Protein AF-A0A942LGD7-F1 (afdb_monomer)

Solvent-accessible surface area (backbone atoms only — not comparable to full-atom values): 12974 Å² total; per-residue (Å²): 119,70,73,62,53,54,57,53,51,53,51,52,51,53,53,48,52,55,50,51,51,50,52,50,53,48,52,51,52,50,51,51,51,52,49,52,52,50,51,52,51,51,50,51,50,50,45,53,69,54,51,46,59,54,53,51,46,50,51,53,25,49,52,52,21,53,55,50,30,51,45,34,41,69,73,65,62,40,54,72,69,57,23,50,51,52,26,49,51,52,26,49,50,47,42,51,51,51,47,51,53,50,50,52,52,52,50,54,53,47,54,54,50,51,51,54,49,54,50,50,52,51,54,50,52,53,49,51,54,49,54,52,51,54,49,52,51,51,54,50,52,53,50,52,51,51,50,52,53,51,51,53,52,52,52,52,53,52,52,51,52,50,52,54,56,52,61,67,58,73,79,69,85,89,89,87,85,83,89,82,87,80,92,80,82,88,81,89,77,89,82,90,81,88,78,91,72,86,74,84,72,83,75,73,91,77,62,72,74,60,54,53,56,54,52,52,54,57,58,65,71,73,78,119

Radius of gyration: 42.52 Å; Cα contacts (8 Å, |Δi|>4): 35; chains: 1; bounding box: 108×37×106 Å

Mean predicted aligned error: 19.63 Å

Foldseek 3Di:
DVVVVVVVVVVVVVVVVVVVVVVVVVVVVVVVVVVVVVVVVVVVVVCCVPVVVLVVLLVVLVVVLVVQLCCCVPPVVDPPVVSVVVSVVSSCCSNVVVVVVVVVVVVVVVVVVVVVVVVVVVVVVVVVVVVVVVVVVVVVVVVVVVVVVVVVVVVVVVVVVVVVVVVVPPPDDDDDDDDDDDDDDDDDDDDDDDDDDDPPDPPDDDDPPVVVVVVVVVVVVPPD

Sequence (224 aa):
MAKEKLTAEEKKRREALAKEEKIRLQKVKEADAKKKKRMKLHQSRINALVTYPYSALLQVATVLAIITFIYFYMWVSATLLSSLLNLFFVFATIYLGGGLLMMGYYFIKSDVKRRELEEKIQIEKMKIEKEEKERQAKELEELEAIEKELLTKRIAHKLEQQNMNAQEKSQTQIPDNNESLEQIVGRKSNGNNGNKSQVDTEIGNIDKDTNDYLEELLNSEFEK

pLDDT: mean 72.48, std 19.5, range [32.38, 94.75]

Structure (mmCIF, N/CA/C/O backbone):
data_AF-A0A942LGD7-F1
#
_entry.id   AF-A0A942LGD7-F1
#
loop_
_atom_site.group_PDB
_atom_site.id
_atom_site.type_symbol
_atom_site.label_atom_id
_atom_site.label_alt_id
_atom_site.label_comp_id
_atom_site.label_asym_id
_atom_site.label_entity_id
_atom_site.label_seq_id
_atom_site.pdbx_PDB_ins_code
_atom_site.Cartn_x
_atom_site.Cartn_y
_atom_site.Cartn_z
_atom_site.occupancy
_atom_site.B_iso_or_equiv
_atom_site.auth_seq_id
_atom_site.auth_comp_id
_atom_site.auth_asym_id
_atom_site.auth_atom_id
_atom_site.pdbx_PDB_model_num
ATOM 1 N N . MET A 1 1 ? 15.837 20.229 66.153 1.00 54.25 1 MET A N 1
ATOM 2 C CA . MET A 1 1 ? 15.275 18.993 65.558 1.00 54.25 1 MET A CA 1
ATOM 3 C C . MET A 1 1 ? 14.185 19.223 64.498 1.00 54.25 1 MET A C 1
ATOM 5 O O . MET A 1 1 ? 14.075 18.397 63.606 1.00 54.25 1 MET A O 1
ATOM 9 N N . ALA A 1 2 ? 13.396 20.311 64.518 1.00 55.91 2 ALA A N 1
ATOM 10 C CA . ALA A 1 2 ? 12.360 20.544 63.491 1.00 55.91 2 ALA A CA 1
ATOM 11 C C . ALA A 1 2 ? 12.909 20.944 62.098 1.00 55.91 2 ALA A C 1
ATOM 13 O O . ALA A 1 2 ? 12.368 20.523 61.081 1.00 55.91 2 ALA A O 1
ATOM 14 N N . LYS A 1 3 ? 14.021 21.695 62.035 1.00 54.75 3 LYS A N 1
ATOM 15 C CA . LYS A 1 3 ? 14.630 22.151 60.766 1.00 54.75 3 LYS A CA 1
ATOM 16 C C . LYS A 1 3 ? 15.292 21.034 59.940 1.00 54.75 3 LYS A C 1
ATOM 18 O O . LYS A 1 3 ? 15.360 21.147 58.727 1.00 54.75 3 LYS A O 1
ATOM 23 N N . GLU A 1 4 ? 15.728 19.950 60.581 1.00 56.97 4 GLU A N 1
ATOM 24 C CA . GLU A 1 4 ? 16.331 18.778 59.916 1.00 56.97 4 GLU A CA 1
ATOM 25 C C . GLU A 1 4 ? 15.293 17.844 59.281 1.00 56.97 4 GLU A C 1
ATOM 27 O O . GLU A 1 4 ? 15.571 17.165 58.296 1.00 56.97 4 GLU A O 1
ATOM 32 N N . LYS A 1 5 ? 14.071 17.814 59.828 1.00 57.81 5 LYS A N 1
ATOM 33 C CA . LYS A 1 5 ? 12.975 17.023 59.256 1.00 57.81 5 LYS A CA 1
ATOM 34 C C . LYS A 1 5 ? 12.411 17.678 57.992 1.00 57.81 5 LYS A C 1
ATOM 36 O O . LYS A 1 5 ? 12.120 16.966 57.037 1.00 57.81 5 LYS A O 1
ATOM 41 N N . LEU A 1 6 ? 12.355 19.014 57.953 1.00 57.81 6 LEU A N 1
ATOM 42 C CA . LEU A 1 6 ? 11.897 19.773 56.783 1.00 57.81 6 LEU A CA 1
ATOM 43 C C . LEU A 1 6 ? 12.814 19.568 55.560 1.00 57.81 6 LEU A C 1
ATOM 45 O O . LEU A 1 6 ? 12.338 19.349 54.450 1.00 57.81 6 LEU A O 1
ATOM 49 N N . THR A 1 7 ? 14.134 19.564 55.765 1.00 69.44 7 THR A N 1
ATOM 50 C CA . THR A 1 7 ? 15.119 19.391 54.682 1.00 69.44 7 THR A CA 1
ATOM 51 C C . THR A 1 7 ? 15.173 17.959 54.145 1.00 69.44 7 THR A C 1
ATOM 53 O O . THR A 1 7 ? 15.406 17.749 52.952 1.00 69.44 7 THR A O 1
ATOM 56 N N . ALA A 1 8 ? 14.910 16.956 54.987 1.00 75.06 8 ALA A N 1
ATOM 57 C CA . ALA A 1 8 ? 14.804 15.562 54.556 1.00 75.06 8 ALA A CA 1
ATOM 58 C C . ALA A 1 8 ? 13.535 15.299 53.722 1.00 75.06 8 ALA A C 1
ATOM 60 O O . ALA A 1 8 ? 13.563 14.507 52.776 1.00 75.06 8 ALA A O 1
ATOM 61 N N . GLU A 1 9 ? 12.429 15.969 54.046 1.00 74.19 9 GLU A N 1
ATOM 62 C CA . GLU A 1 9 ? 11.154 15.828 53.340 1.00 74.19 9 GLU A CA 1
ATOM 63 C C . GLU A 1 9 ? 11.169 16.531 51.971 1.00 74.19 9 GLU A C 1
ATOM 65 O O . GLU A 1 9 ? 10.745 15.950 50.968 1.00 74.19 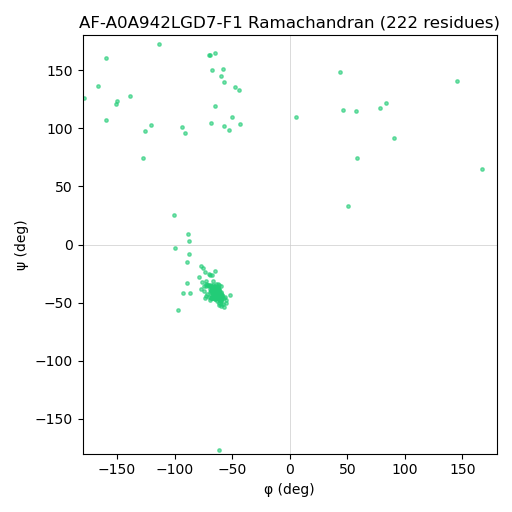9 GLU A O 1
ATOM 70 N N . GLU A 1 10 ? 11.772 17.721 51.879 1.00 77.06 10 GLU A N 1
ATOM 71 C CA . GLU A 1 10 ? 11.998 18.416 50.603 1.00 77.06 10 GLU A CA 1
ATOM 72 C C . GLU A 1 10 ? 12.928 17.639 49.663 1.00 77.06 10 GLU A C 1
ATOM 74 O O . GLU A 1 10 ? 12.680 17.569 48.453 1.00 77.06 10 GLU A O 1
ATOM 79 N N . LYS A 1 11 ? 13.973 16.998 50.204 1.00 80.31 11 LYS A N 1
ATOM 80 C CA . LYS A 1 11 ? 14.880 16.152 49.417 1.00 80.31 11 LYS A CA 1
ATOM 81 C C . LYS A 1 11 ? 14.158 14.923 48.855 1.00 80.31 11 LYS A C 1
ATOM 83 O O . LYS A 1 11 ? 14.309 14.621 47.673 1.00 80.31 11 LYS A O 1
ATOM 88 N N . LYS A 1 12 ? 13.297 14.278 49.652 1.00 80.75 12 LYS A N 1
ATOM 89 C CA . LYS A 1 12 ? 12.448 13.164 49.188 1.00 80.75 12 LYS A CA 1
ATOM 90 C C . LYS A 1 12 ? 11.441 13.599 48.121 1.00 80.75 12 LYS A C 1
ATOM 92 O O . LYS A 1 12 ? 11.259 12.878 47.143 1.00 80.75 12 LYS A O 1
ATOM 97 N N . ARG A 1 13 ? 10.830 14.783 48.254 1.00 77.88 13 ARG A N 1
ATOM 98 C CA . ARG A 1 13 ? 9.936 15.347 47.225 1.00 77.88 13 ARG A CA 1
ATOM 99 C C . ARG A 1 13 ? 10.668 15.638 45.915 1.00 77.88 13 ARG A C 1
ATOM 101 O O . ARG A 1 13 ? 10.166 15.276 44.855 1.00 77.88 13 ARG A O 1
ATOM 108 N N . ARG A 1 14 ? 11.867 16.229 45.968 1.00 80.75 14 ARG A N 1
ATOM 109 C CA . ARG A 1 14 ? 12.691 16.475 44.770 1.00 80.75 14 ARG A CA 1
ATOM 110 C C . ARG A 1 14 ? 13.125 15.181 44.082 1.00 80.75 14 ARG A C 1
ATOM 112 O O . ARG A 1 14 ? 13.077 15.100 42.859 1.00 80.75 14 ARG A O 1
ATOM 119 N N . GLU A 1 15 ? 13.500 14.157 44.845 1.00 81.62 15 GLU A N 1
ATOM 120 C CA . GLU A 1 15 ? 13.847 12.845 44.289 1.00 81.62 15 GLU A CA 1
ATOM 121 C C . GLU A 1 15 ? 12.634 12.117 43.686 1.00 81.62 15 GLU A C 1
ATOM 123 O O . GLU A 1 15 ? 12.779 11.447 42.664 1.00 81.62 15 GLU A O 1
ATOM 128 N N . ALA A 1 16 ? 11.440 12.262 44.271 1.00 82.62 16 ALA A N 1
ATOM 129 C CA . ALA A 1 16 ? 10.204 11.707 43.720 1.00 82.62 16 ALA A CA 1
ATOM 130 C C . ALA A 1 16 ? 9.804 12.389 42.400 1.00 82.62 16 ALA A C 1
ATOM 132 O O . ALA A 1 16 ? 9.548 11.697 41.416 1.00 82.62 16 ALA A O 1
ATOM 133 N N . LEU A 1 17 ? 9.850 13.725 42.346 1.00 80.31 17 LEU A N 1
ATOM 134 C CA . LEU A 1 17 ? 9.558 14.500 41.134 1.00 80.31 17 LEU A CA 1
ATOM 135 C C . LEU A 1 17 ? 10.546 14.183 40.000 1.00 80.31 17 LEU A C 1
ATOM 137 O O . LEU A 1 17 ? 10.132 13.935 38.872 1.00 80.31 17 LEU A O 1
ATOM 141 N N . ALA A 1 18 ? 11.844 14.083 40.305 1.00 84.00 18 ALA A N 1
ATOM 142 C CA . ALA A 1 18 ? 12.858 13.720 39.313 1.00 84.00 18 ALA A CA 1
ATOM 143 C C . ALA A 1 18 ? 12.708 12.274 38.798 1.00 84.00 18 ALA A C 1
ATOM 1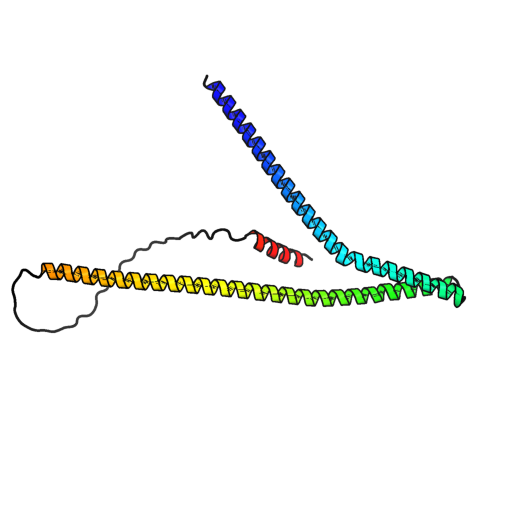45 O O . ALA A 1 18 ? 13.050 11.978 37.651 1.00 84.00 18 ALA A O 1
ATOM 146 N N . LYS A 1 19 ? 12.209 11.348 39.630 1.00 84.31 19 LYS A N 1
ATOM 147 C CA . LYS A 1 19 ? 11.881 9.978 39.203 1.00 84.31 19 LYS A CA 1
ATOM 148 C C . LYS A 1 19 ? 10.636 9.955 38.317 1.00 84.31 19 LYS A C 1
ATOM 150 O O . LYS A 1 19 ? 10.654 9.283 37.289 1.00 84.31 19 LYS A O 1
ATOM 155 N N . GLU A 1 20 ? 9.595 10.705 38.670 1.00 84.38 20 GLU A N 1
ATOM 156 C CA . GLU A 1 20 ? 8.369 10.798 37.872 1.00 84.38 20 GLU A CA 1
ATOM 157 C C . GLU A 1 20 ? 8.633 11.424 36.494 1.00 84.38 20 GLU A C 1
ATOM 159 O O . GLU A 1 20 ? 8.182 10.898 35.475 1.00 84.38 20 GLU A O 1
ATOM 164 N N . GLU A 1 21 ? 9.444 12.480 36.437 1.00 83.75 21 GLU A N 1
ATOM 165 C CA . GLU A 1 21 ? 9.833 13.134 35.187 1.00 83.75 21 GLU A CA 1
ATOM 166 C C . GLU A 1 21 ? 10.644 12.194 34.282 1.00 83.75 21 GLU A C 1
ATOM 168 O O . GLU A 1 21 ? 10.366 12.089 33.087 1.00 83.75 21 GLU A O 1
ATOM 173 N N . LYS A 1 22 ? 11.576 11.409 34.845 1.00 85.19 22 LYS A N 1
ATOM 174 C CA . LYS A 1 22 ? 12.313 10.376 34.093 1.00 85.19 22 LYS A CA 1
ATOM 175 C C . LYS A 1 22 ? 11.398 9.277 33.551 1.00 85.19 22 LYS A C 1
ATOM 177 O O . LYS A 1 22 ? 11.592 8.852 32.412 1.00 85.19 22 LYS A O 1
ATOM 182 N N . ILE A 1 23 ? 10.402 8.838 34.324 1.00 83.44 23 ILE A N 1
ATOM 183 C CA . ILE A 1 23 ? 9.417 7.836 33.885 1.00 83.44 23 ILE A CA 1
ATOM 184 C C . ILE A 1 23 ? 8.546 8.404 32.758 1.00 83.44 23 ILE A C 1
ATOM 186 O O . ILE A 1 23 ? 8.335 7.729 31.751 1.00 83.44 23 ILE A O 1
ATOM 190 N N . ARG A 1 24 ? 8.076 9.653 32.877 1.00 82.31 24 ARG A N 1
ATOM 191 C CA . ARG A 1 24 ? 7.319 10.330 31.811 1.00 82.31 24 ARG A CA 1
ATOM 192 C C . ARG A 1 24 ? 8.153 10.481 30.542 1.00 82.31 24 ARG A C 1
ATOM 194 O O . ARG A 1 24 ? 7.681 10.128 29.465 1.00 82.31 24 ARG A O 1
ATOM 201 N N . LEU A 1 25 ? 9.407 10.914 30.660 1.00 84.75 25 LEU A N 1
ATOM 202 C CA . LEU A 1 25 ? 10.305 11.074 29.517 1.00 84.75 25 LEU A CA 1
ATOM 203 C C . LEU A 1 25 ? 10.609 9.732 28.829 1.00 84.75 25 LEU A C 1
ATOM 205 O O . LEU A 1 25 ? 10.682 9.672 27.603 1.00 84.75 25 LEU A O 1
ATOM 209 N N . GLN A 1 26 ? 10.767 8.648 29.597 1.00 83.38 26 GLN A N 1
ATOM 210 C CA . GLN A 1 26 ? 10.917 7.298 29.046 1.00 83.38 26 GLN A CA 1
ATOM 211 C C . GLN A 1 26 ? 9.647 6.834 28.326 1.00 83.38 26 GLN A C 1
ATOM 213 O O . GLN A 1 26 ? 9.753 6.345 27.204 1.00 83.38 26 GLN A O 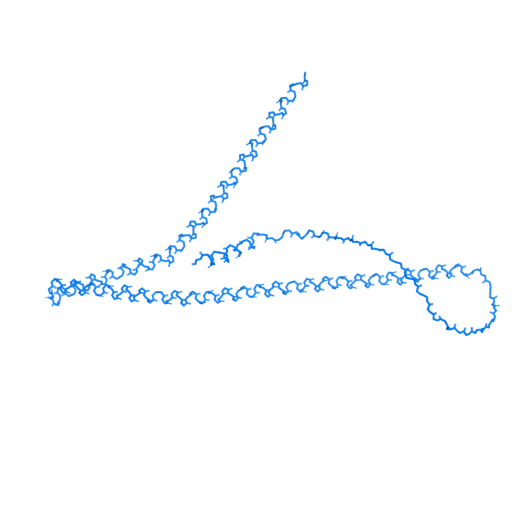1
ATOM 218 N N . LYS A 1 27 ? 8.458 7.058 28.902 1.00 82.00 27 LYS A N 1
ATOM 219 C CA . LYS A 1 27 ? 7.174 6.728 28.260 1.00 82.00 27 LYS A CA 1
ATOM 220 C C . LYS A 1 27 ? 6.968 7.487 26.946 1.00 82.00 27 LYS A C 1
ATOM 222 O O . LYS A 1 27 ? 6.572 6.874 25.959 1.00 82.00 27 LYS A O 1
ATOM 227 N N . VAL A 1 28 ? 7.289 8.783 26.900 1.00 81.81 28 VAL A N 1
ATOM 228 C CA . VAL A 1 28 ? 7.204 9.593 25.668 1.00 81.81 28 VAL A CA 1
ATOM 229 C C . VAL A 1 28 ? 8.190 9.087 24.612 1.00 81.81 28 VAL A C 1
ATOM 231 O O . VAL A 1 28 ? 7.799 8.850 23.474 1.00 81.81 28 VAL A O 1
ATOM 234 N N . LYS A 1 29 ? 9.448 8.818 24.987 1.00 82.31 29 LYS A N 1
ATOM 235 C CA . LYS A 1 29 ? 10.448 8.259 24.058 1.00 82.31 29 LYS A CA 1
ATOM 236 C C . LYS A 1 29 ? 10.057 6.879 23.531 1.00 82.31 29 LYS A C 1
ATOM 238 O O . LYS A 1 29 ? 10.300 6.581 22.363 1.00 82.31 29 LYS A O 1
ATOM 243 N N . GLU A 1 30 ? 9.467 6.032 24.369 1.00 80.75 30 GLU A N 1
ATOM 244 C CA . GLU A 1 30 ? 8.992 4.711 23.963 1.00 80.75 30 GLU A CA 1
ATOM 245 C C . GLU A 1 30 ? 7.782 4.816 23.022 1.00 80.75 30 GLU A C 1
ATOM 247 O O . GLU A 1 30 ? 7.729 4.109 22.013 1.00 80.75 30 GLU A O 1
ATOM 252 N N . ALA A 1 31 ? 6.852 5.734 23.299 1.00 80.25 31 ALA A N 1
ATOM 253 C CA . ALA A 1 31 ? 5.725 6.034 22.421 1.00 80.25 31 ALA A CA 1
ATOM 254 C C . ALA A 1 31 ? 6.199 6.562 21.055 1.00 80.25 31 ALA A C 1
ATOM 256 O O . ALA A 1 31 ? 5.782 6.035 20.023 1.00 80.25 31 ALA A O 1
ATOM 257 N N . ASP A 1 32 ? 7.143 7.504 21.026 1.00 79.69 32 ASP A N 1
ATOM 258 C CA . ASP A 1 32 ? 7.726 8.034 19.788 1.00 79.69 32 ASP A CA 1
ATOM 259 C C . ASP A 1 32 ? 8.503 6.973 19.006 1.00 79.69 32 ASP A C 1
ATOM 261 O O . ASP A 1 32 ? 8.416 6.901 17.778 1.00 79.69 32 ASP A O 1
ATOM 265 N N . ALA A 1 33 ? 9.247 6.101 19.691 1.00 83.44 33 ALA A N 1
ATOM 266 C CA . ALA A 1 33 ? 9.939 4.989 19.050 1.00 83.44 33 ALA A CA 1
ATOM 267 C C . ALA A 1 33 ? 8.946 3.986 18.440 1.00 83.44 33 ALA A C 1
ATOM 269 O O . ALA A 1 33 ? 9.171 3.502 17.327 1.00 83.44 33 ALA A O 1
ATOM 270 N N . LYS A 1 34 ? 7.834 3.695 19.129 1.00 81.25 34 LYS A N 1
ATOM 271 C CA . LYS A 1 34 ? 6.749 2.850 18.606 1.00 81.25 34 LYS A CA 1
ATOM 272 C C . LYS A 1 34 ? 6.075 3.503 17.396 1.00 81.25 34 LYS A C 1
ATOM 274 O O . LYS A 1 34 ? 5.930 2.829 16.377 1.00 81.25 34 LYS A O 1
ATOM 279 N N . LYS A 1 35 ? 5.757 4.801 17.451 1.00 76.31 35 LYS A N 1
ATOM 280 C CA . LYS A 1 35 ? 5.200 5.563 16.316 1.00 76.31 35 LYS A CA 1
ATOM 281 C C . LYS A 1 35 ? 6.143 5.554 15.111 1.00 76.31 35 LYS A C 1
ATOM 283 O O . LYS A 1 35 ? 5.736 5.167 14.020 1.00 76.31 35 LYS A O 1
ATOM 288 N N . LYS A 1 36 ? 7.435 5.843 15.307 1.00 79.31 36 LYS A N 1
ATOM 289 C CA . LYS A 1 36 ? 8.449 5.793 14.236 1.00 79.31 36 LYS A CA 1
ATOM 290 C C . LYS A 1 36 ? 8.609 4.396 13.638 1.00 79.31 36 LYS A C 1
ATOM 292 O O . LYS A 1 36 ? 8.760 4.273 12.425 1.00 79.31 36 LYS A O 1
ATOM 297 N N . LYS A 1 37 ? 8.574 3.335 14.455 1.00 80.50 37 LYS A N 1
ATOM 298 C CA . LYS A 1 37 ? 8.599 1.947 13.959 1.00 80.50 37 LYS A CA 1
ATOM 299 C C . LYS A 1 37 ? 7.375 1.640 13.095 1.00 80.50 37 LYS A C 1
ATOM 301 O O . LYS A 1 37 ? 7.542 1.060 12.026 1.00 80.50 37 LYS A O 1
ATOM 306 N N . ARG A 1 38 ? 6.178 2.066 13.519 1.00 78.69 38 ARG A N 1
ATOM 307 C CA . ARG A 1 38 ? 4.944 1.926 12.730 1.00 78.69 38 ARG A CA 1
ATOM 308 C C . ARG A 1 38 ? 5.054 2.687 11.409 1.00 78.69 38 ARG A C 1
ATOM 310 O O . ARG A 1 38 ? 4.914 2.069 10.362 1.00 78.69 38 ARG A O 1
ATOM 317 N N . MET A 1 39 ? 5.425 3.968 11.435 1.00 74.12 39 MET A N 1
ATOM 318 C CA . MET A 1 39 ? 5.602 4.781 10.222 1.00 74.12 39 MET A CA 1
ATOM 319 C C . MET A 1 39 ? 6.602 4.165 9.237 1.00 74.12 39 MET A C 1
ATOM 321 O O . MET A 1 39 ? 6.300 4.053 8.054 1.00 74.12 39 MET A O 1
ATOM 325 N N . LYS A 1 40 ? 7.757 3.679 9.713 1.00 77.75 40 LYS A N 1
ATOM 326 C CA . LYS A 1 40 ? 8.736 2.987 8.856 1.00 77.75 40 LYS A CA 1
ATOM 327 C C . LYS A 1 40 ? 8.177 1.710 8.231 1.00 77.75 40 LYS A C 1
ATOM 329 O O . LYS A 1 40 ? 8.493 1.423 7.082 1.00 77.75 40 LYS A O 1
ATOM 334 N N . LEU A 1 41 ? 7.360 0.954 8.965 1.00 74.31 41 LEU A N 1
ATOM 335 C CA . LEU A 1 41 ? 6.698 -0.246 8.453 1.00 74.31 41 LEU A CA 1
ATOM 336 C C . LEU A 1 41 ? 5.645 0.101 7.388 1.00 74.31 41 LEU A C 1
ATOM 338 O O . LEU A 1 41 ? 5.533 -0.589 6.381 1.00 74.31 41 LEU A O 1
ATOM 342 N N . HIS A 1 42 ? 4.879 1.175 7.590 1.00 74.31 42 HIS A N 1
ATOM 343 C CA . HIS A 1 42 ? 3.934 1.665 6.587 1.00 74.31 42 HIS A CA 1
ATOM 344 C C . HIS A 1 42 ? 4.668 2.152 5.338 1.00 74.31 42 HIS A C 1
ATOM 346 O O . HIS A 1 42 ? 4.319 1.759 4.229 1.00 74.31 42 HIS A O 1
ATOM 352 N N . GLN A 1 43 ? 5.745 2.916 5.509 1.00 70.50 43 GLN A N 1
ATOM 353 C CA . GLN A 1 43 ? 6.540 3.425 4.399 1.00 70.50 43 GLN A CA 1
ATOM 354 C C . GLN A 1 43 ? 7.258 2.308 3.635 1.00 70.50 43 GLN A C 1
ATOM 356 O O . GLN A 1 43 ? 7.295 2.341 2.409 1.00 70.50 43 GLN A O 1
ATOM 361 N N . SER A 1 44 ? 7.766 1.277 4.318 1.00 71.31 44 SER A N 1
ATOM 362 C CA . SER A 1 44 ? 8.354 0.114 3.646 1.00 71.31 44 SER A CA 1
ATOM 363 C C . SER A 1 44 ? 7.309 -0.706 2.892 1.00 71.31 44 SER A C 1
ATOM 365 O O . SER A 1 44 ? 7.595 -1.169 1.794 1.00 71.31 44 SER A O 1
ATOM 367 N N . ARG A 1 45 ? 6.087 -0.838 3.424 1.00 71.12 45 ARG A N 1
ATOM 368 C CA . ARG A 1 45 ? 4.966 -1.475 2.716 1.00 71.12 45 ARG A CA 1
ATOM 369 C C . ARG A 1 45 ? 4.549 -0.684 1.479 1.00 71.12 45 ARG A C 1
ATOM 371 O O . ARG A 1 45 ? 4.354 -1.291 0.434 1.00 71.12 45 ARG A O 1
ATOM 378 N N . ILE A 1 46 ? 4.454 0.642 1.578 1.00 71.00 46 ILE A N 1
ATOM 379 C CA . ILE A 1 46 ? 4.133 1.519 0.441 1.00 71.00 46 ILE A CA 1
ATOM 380 C C . ILE A 1 46 ? 5.235 1.427 -0.619 1.00 71.00 46 ILE A C 1
ATOM 382 O O . ILE A 1 46 ? 4.945 1.170 -1.784 1.00 71.00 46 ILE A O 1
ATOM 386 N N . ASN A 1 47 ? 6.501 1.537 -0.214 1.00 69.12 47 ASN A N 1
ATOM 387 C CA . ASN A 1 47 ? 7.635 1.400 -1.125 1.00 69.12 47 ASN A CA 1
ATOM 388 C C . ASN A 1 47 ? 7.700 -0.001 -1.747 1.00 69.12 47 ASN A C 1
ATOM 390 O O . ASN A 1 47 ? 8.022 -0.131 -2.919 1.00 69.12 47 ASN A O 1
ATOM 394 N N . ALA A 1 48 ? 7.357 -1.063 -1.018 1.00 70.56 48 ALA A N 1
ATOM 395 C CA . ALA A 1 48 ? 7.264 -2.399 -1.601 1.00 70.56 48 ALA A CA 1
ATOM 396 C C . ALA A 1 48 ? 6.115 -2.506 -2.616 1.00 70.56 48 ALA A C 1
ATOM 398 O O . ALA A 1 48 ? 6.254 -3.194 -3.619 1.00 70.56 48 ALA A O 1
ATOM 399 N N . LEU A 1 49 ? 4.995 -1.814 -2.393 1.00 68.38 49 LEU A N 1
ATOM 400 C CA . LEU A 1 49 ? 3.856 -1.836 -3.310 1.00 68.38 49 LEU A CA 1
ATOM 401 C C . LEU A 1 49 ? 4.131 -1.071 -4.609 1.00 68.38 49 LEU A C 1
ATOM 403 O O . LEU A 1 49 ? 3.639 -1.471 -5.660 1.00 68.38 49 LEU A O 1
ATOM 407 N N . VAL A 1 50 ? 4.900 0.016 -4.519 1.00 71.38 50 VAL A N 1
ATOM 408 C CA . VAL A 1 50 ? 5.182 0.917 -5.640 1.00 71.38 50 VAL A CA 1
ATOM 409 C C . VAL A 1 50 ? 6.522 0.579 -6.287 1.00 71.38 50 VAL A C 1
ATOM 411 O O . VAL A 1 50 ? 6.574 0.288 -7.471 1.00 71.38 50 VAL A O 1
ATOM 414 N N . THR A 1 51 ? 7.621 0.566 -5.540 1.00 74.81 51 THR A N 1
ATOM 415 C CA . THR A 1 51 ? 8.981 0.474 -6.093 1.00 74.81 51 THR A CA 1
ATOM 416 C C . THR A 1 51 ? 9.320 -0.913 -6.637 1.00 74.81 51 THR A C 1
ATOM 418 O O . THR A 1 51 ? 10.022 -1.017 -7.642 1.00 74.81 51 THR A O 1
ATOM 421 N N . TYR A 1 52 ? 8.826 -1.984 -6.008 1.00 79.50 52 TYR A N 1
ATOM 422 C CA . TYR A 1 52 ? 9.103 -3.356 -6.447 1.00 79.50 52 TYR A CA 1
ATOM 423 C C . TYR A 1 52 ? 8.626 -3.653 -7.881 1.00 79.50 52 TYR A C 1
ATOM 425 O O . TYR A 1 52 ? 9.457 -4.088 -8.680 1.00 79.50 52 TYR A O 1
ATOM 433 N N . PRO A 1 53 ? 7.356 -3.399 -8.266 1.00 82.06 53 PRO A N 1
ATOM 434 C CA . PRO A 1 53 ? 6.901 -3.676 -9.627 1.00 82.06 53 PRO A CA 1
ATOM 435 C C . PRO A 1 53 ? 7.645 -2.844 -10.678 1.00 82.06 53 PRO A C 1
ATOM 437 O O . PRO A 1 53 ? 7.983 -3.389 -11.723 1.00 82.06 53 PRO A O 1
ATOM 440 N N . TYR A 1 54 ? 7.987 -1.577 -10.402 1.00 83.75 54 TYR A N 1
ATOM 441 C CA . TYR A 1 54 ? 8.794 -0.773 -11.334 1.00 83.75 54 TYR A CA 1
ATOM 442 C C . TYR A 1 54 ? 10.223 -1.304 -11.475 1.00 83.75 54 TYR A C 1
ATOM 444 O O . TYR A 1 54 ? 10.746 -1.376 -12.586 1.00 83.75 54 TYR A O 1
ATOM 452 N N . SER A 1 55 ? 10.853 -1.711 -10.370 1.00 85.69 55 SER A N 1
ATOM 453 C CA . SER A 1 55 ? 12.208 -2.267 -10.400 1.00 85.69 55 SER A CA 1
ATOM 454 C C . SER A 1 55 ? 12.256 -3.601 -11.149 1.00 85.69 55 SER A C 1
ATOM 456 O O . SER A 1 55 ? 13.130 -3.794 -11.994 1.00 85.69 55 SER A O 1
ATOM 458 N N . ALA A 1 56 ? 11.283 -4.485 -10.911 1.00 87.44 56 ALA A N 1
ATOM 459 C CA . ALA A 1 56 ? 11.160 -5.749 -11.629 1.00 87.44 56 ALA A CA 1
ATOM 460 C C . ALA A 1 56 ? 10.889 -5.527 -13.126 1.00 87.44 56 ALA A C 1
ATOM 462 O O . ALA A 1 56 ? 11.543 -6.142 -13.968 1.00 87.44 56 ALA A O 1
ATOM 463 N N . LEU A 1 57 ? 9.983 -4.604 -13.470 1.00 88.56 57 LEU A N 1
ATOM 464 C CA . LEU A 1 57 ? 9.691 -4.246 -14.859 1.00 88.56 57 LEU A CA 1
ATOM 465 C C . LEU A 1 57 ? 10.942 -3.727 -15.578 1.00 88.56 57 LEU A C 1
ATOM 467 O O . LEU A 1 57 ? 11.214 -4.132 -16.705 1.00 88.56 57 LEU A O 1
ATOM 471 N N . LEU A 1 58 ? 11.731 -2.874 -14.918 1.00 89.75 58 LEU A N 1
ATOM 472 C CA . LEU A 1 58 ? 12.973 -2.339 -15.471 1.00 89.75 58 LEU A CA 1
ATOM 473 C C . LEU A 1 58 ? 14.004 -3.445 -15.721 1.00 89.75 58 LEU A C 1
ATOM 475 O O . LEU A 1 58 ? 14.634 -3.458 -16.778 1.00 89.75 58 LEU A O 1
ATOM 479 N N . GLN A 1 59 ? 14.157 -4.393 -14.792 1.00 91.81 59 GLN A N 1
ATOM 480 C CA . GLN A 1 59 ? 15.059 -5.536 -14.966 1.00 91.81 59 GLN A CA 1
ATOM 481 C C . GLN A 1 59 ? 14.635 -6.408 -16.152 1.00 91.81 59 GLN A C 1
ATOM 483 O O . GLN A 1 59 ? 15.462 -6.717 -17.009 1.00 91.81 59 GLN A O 1
ATOM 488 N N . VAL A 1 60 ? 13.346 -6.745 -16.251 1.00 91.56 60 VAL A N 1
ATOM 489 C CA . VAL A 1 60 ? 12.806 -7.546 -17.362 1.00 91.56 60 VAL A CA 1
ATOM 490 C C . VAL A 1 60 ? 12.962 -6.814 -18.695 1.00 91.56 60 VAL A C 1
ATOM 492 O O . VAL A 1 60 ? 13.452 -7.400 -19.660 1.00 91.56 60 VAL A O 1
ATOM 495 N N . ALA A 1 61 ? 12.616 -5.525 -18.744 1.00 91.88 61 ALA A N 1
ATOM 496 C CA . ALA A 1 61 ? 12.777 -4.702 -19.938 1.00 91.88 61 ALA A CA 1
ATOM 497 C C . ALA A 1 61 ? 14.247 -4.631 -20.369 1.00 91.88 61 ALA A C 1
ATOM 499 O O . ALA A 1 61 ? 14.540 -4.769 -21.552 1.00 91.88 61 ALA A O 1
ATOM 500 N N . THR A 1 62 ? 15.177 -4.493 -19.421 1.00 91.88 62 THR A N 1
ATOM 501 C CA . THR A 1 62 ? 16.621 -4.466 -19.703 1.00 91.88 62 THR A CA 1
ATOM 502 C C . THR A 1 62 ? 17.118 -5.798 -20.262 1.00 91.88 62 THR A C 1
ATOM 504 O O . THR A 1 62 ? 17.865 -5.814 -21.237 1.00 91.88 62 THR A O 1
ATOM 507 N N . VAL A 1 63 ? 16.693 -6.928 -19.692 1.00 94.75 63 VAL A N 1
ATOM 508 C CA . VAL A 1 63 ? 17.099 -8.254 -20.186 1.00 94.75 63 VAL A CA 1
ATOM 509 C C . VAL A 1 63 ? 16.579 -8.492 -21.605 1.00 94.75 63 VAL A C 1
ATOM 511 O O . VAL A 1 63 ? 17.345 -8.898 -22.478 1.00 94.75 63 VAL A O 1
ATOM 514 N N . LEU A 1 64 ? 15.305 -8.188 -21.867 1.00 92.19 64 LEU A N 1
ATOM 515 C CA . LEU A 1 64 ? 14.713 -8.330 -23.202 1.00 92.19 64 LEU A CA 1
ATOM 516 C C . LEU A 1 64 ? 15.364 -7.394 -24.222 1.00 92.19 64 LEU A C 1
ATOM 518 O O . LEU A 1 64 ? 15.613 -7.793 -25.360 1.00 92.19 64 LEU A O 1
ATOM 522 N N . ALA A 1 65 ? 15.690 -6.176 -23.800 1.00 90.75 65 ALA A N 1
ATOM 523 C CA . ALA A 1 65 ? 16.444 -5.219 -24.588 1.00 90.75 65 ALA A CA 1
ATOM 524 C C . ALA A 1 65 ? 17.804 -5.820 -24.996 1.00 90.75 65 ALA A C 1
ATOM 526 O O . ALA A 1 65 ? 18.085 -5.929 -26.187 1.00 90.75 65 ALA A O 1
ATOM 527 N N . ILE A 1 66 ? 18.604 -6.322 -24.049 1.00 92.88 66 ILE A N 1
ATOM 528 C CA . ILE A 1 66 ? 19.913 -6.935 -24.342 1.00 92.88 66 ILE A CA 1
ATOM 529 C C . ILE A 1 66 ? 19.787 -8.106 -25.328 1.00 92.88 66 ILE A C 1
ATOM 531 O O . ILE A 1 66 ? 20.536 -8.164 -26.303 1.00 92.88 66 ILE A O 1
ATOM 535 N N . ILE A 1 67 ? 18.825 -9.010 -25.118 1.00 93.38 67 ILE A N 1
ATOM 536 C CA . ILE A 1 67 ? 18.580 -10.141 -26.030 1.00 93.38 67 ILE A CA 1
ATOM 537 C C . ILE A 1 67 ? 18.267 -9.634 -27.443 1.00 93.38 67 ILE A C 1
ATOM 539 O O . ILE A 1 67 ? 18.813 -10.132 -28.428 1.00 93.38 67 ILE A O 1
ATOM 543 N N . THR A 1 68 ? 17.430 -8.602 -27.542 1.00 90.75 68 THR A N 1
ATOM 544 C CA . THR A 1 68 ? 17.031 -8.014 -28.823 1.00 90.75 68 THR A CA 1
ATOM 545 C C . THR A 1 68 ? 18.201 -7.321 -29.517 1.00 90.75 68 THR A C 1
ATOM 547 O O . THR A 1 68 ? 18.365 -7.459 -30.727 1.00 90.75 68 THR A O 1
ATOM 550 N N . PHE A 1 69 ? 19.064 -6.636 -28.764 1.00 91.38 69 PHE A N 1
ATOM 551 C CA . PHE A 1 69 ? 20.290 -6.054 -29.304 1.00 91.38 69 PHE A CA 1
ATOM 552 C C . PHE A 1 69 ? 21.205 -7.123 -29.902 1.00 91.38 69 PHE A C 1
ATOM 554 O O . PHE A 1 69 ? 21.652 -6.968 -31.035 1.00 91.38 69 PHE A O 1
ATOM 561 N N . ILE A 1 70 ? 21.441 -8.223 -29.175 1.00 92.38 70 ILE A N 1
ATOM 562 C CA . ILE A 1 70 ? 22.262 -9.340 -29.662 1.00 92.38 70 ILE A CA 1
ATOM 563 C C . ILE A 1 70 ? 21.666 -9.902 -30.956 1.00 92.38 70 ILE A C 1
ATOM 565 O O . ILE A 1 70 ? 22.394 -10.091 -31.927 1.00 92.38 70 ILE A O 1
ATOM 569 N N . TYR A 1 71 ? 20.347 -10.105 -31.004 1.00 92.38 71 TYR A N 1
ATOM 570 C CA . TYR A 1 71 ? 19.660 -10.594 -32.199 1.00 92.38 71 TYR A CA 1
ATOM 571 C C . TYR A 1 71 ? 19.834 -9.662 -33.410 1.00 92.38 71 TYR A C 1
ATOM 573 O O . TYR A 1 71 ? 20.261 -10.108 -34.475 1.00 92.38 71 TYR A O 1
ATOM 581 N N . PHE A 1 72 ? 19.560 -8.362 -33.266 1.00 89.81 72 PHE A N 1
ATOM 582 C CA . PHE A 1 72 ? 19.672 -7.418 -34.385 1.00 89.81 72 PHE A CA 1
ATOM 583 C C . PHE A 1 72 ? 21.118 -7.190 -34.833 1.00 89.81 72 PHE A C 1
ATOM 585 O O . PHE A 1 72 ? 21.386 -7.108 -36.033 1.00 89.81 72 PHE A O 1
ATOM 592 N N . TYR A 1 73 ? 22.049 -7.121 -33.885 1.00 90.69 73 TYR A N 1
ATOM 593 C CA . TYR A 1 73 ? 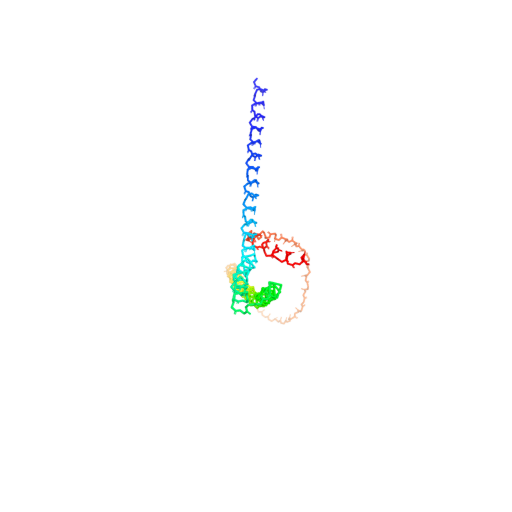23.449 -6.866 -34.190 1.00 90.69 73 TYR A CA 1
ATOM 594 C C . TYR A 1 73 ? 24.128 -8.087 -34.823 1.00 90.69 73 TYR A C 1
ATOM 596 O O . TYR A 1 73 ? 24.812 -7.956 -35.835 1.00 90.69 73 TYR A O 1
ATOM 604 N N . MET A 1 74 ? 23.917 -9.286 -34.267 1.00 89.94 74 MET A N 1
ATOM 605 C CA . MET A 1 74 ? 24.591 -10.498 -34.742 1.00 89.94 74 MET A CA 1
ATOM 606 C C . MET A 1 74 ? 23.864 -11.199 -35.885 1.00 89.94 74 MET A C 1
ATOM 608 O O . MET A 1 74 ? 24.515 -11.667 -36.814 1.00 89.94 74 MET A O 1
ATOM 612 N N . TRP A 1 75 ? 22.535 -11.295 -35.825 1.00 90.38 75 TRP A N 1
ATOM 613 C CA . TRP A 1 75 ? 21.769 -12.127 -36.757 1.00 90.38 75 TRP A CA 1
ATOM 614 C C . TRP A 1 75 ? 21.289 -11.352 -37.978 1.00 90.38 75 TRP A C 1
ATOM 616 O O . TRP A 1 75 ? 21.349 -11.844 -39.099 1.00 90.38 75 TRP A O 1
ATOM 626 N N . VAL A 1 76 ? 20.823 -10.123 -37.759 1.00 88.50 76 VAL A N 1
ATOM 627 C CA . VAL A 1 76 ? 20.311 -9.247 -38.826 1.00 88.50 76 VAL A CA 1
ATOM 628 C C . VAL A 1 76 ? 21.441 -8.421 -39.459 1.00 88.50 76 VAL A C 1
ATOM 630 O O . VAL A 1 76 ? 21.230 -7.765 -40.475 1.00 88.50 76 VAL A O 1
ATOM 633 N N . SER A 1 77 ? 22.651 -8.469 -38.882 1.00 88.12 77 SER A N 1
ATOM 634 C CA . SER A 1 77 ? 23.825 -7.701 -39.328 1.00 88.12 77 SER A CA 1
ATOM 635 C C . SER A 1 77 ? 23.522 -6.207 -39.503 1.00 88.12 77 SER A C 1
ATOM 637 O O . SER A 1 77 ? 24.062 -5.540 -40.388 1.00 88.12 77 SER A O 1
ATOM 639 N N . ALA A 1 78 ? 22.619 -5.672 -38.676 1.00 85.81 78 ALA A N 1
ATOM 640 C CA . ALA A 1 78 ? 22.259 -4.267 -38.722 1.00 85.81 78 ALA A CA 1
ATOM 641 C C . ALA A 1 78 ? 23.449 -3.404 -38.282 1.00 85.81 78 ALA A C 1
ATOM 643 O O . ALA A 1 78 ? 24.258 -3.797 -37.437 1.00 85.81 78 ALA A O 1
ATOM 644 N N . THR A 1 79 ? 23.544 -2.186 -38.818 1.00 92.25 79 THR A N 1
ATOM 645 C CA . THR A 1 79 ? 24.567 -1.235 -38.371 1.00 92.25 79 THR A CA 1
ATOM 646 C C . THR A 1 79 ? 24.426 -0.971 -36.873 1.00 92.25 79 THR A C 1
ATOM 648 O O . THR A 1 79 ? 23.326 -1.031 -36.311 1.00 92.25 79 THR A O 1
ATOM 651 N N . LEU A 1 80 ? 25.545 -0.654 -36.213 1.00 89.69 80 LEU A N 1
ATOM 652 C CA . LEU A 1 80 ? 25.574 -0.413 -34.768 1.00 89.69 80 LEU A CA 1
ATOM 653 C C . LEU A 1 80 ? 24.515 0.618 -34.345 1.00 89.69 80 LEU A C 1
ATOM 655 O O . LEU A 1 80 ? 23.785 0.397 -33.383 1.00 89.69 80 LEU A O 1
ATOM 659 N N . LEU A 1 81 ? 24.385 1.703 -35.116 1.00 91.75 81 LEU A N 1
ATOM 660 C CA . LEU A 1 81 ? 23.409 2.761 -34.866 1.00 91.75 81 LEU A CA 1
ATOM 661 C C . LEU A 1 81 ? 21.961 2.258 -34.974 1.00 91.75 81 LEU A C 1
ATOM 663 O O . LEU A 1 81 ? 21.145 2.552 -34.10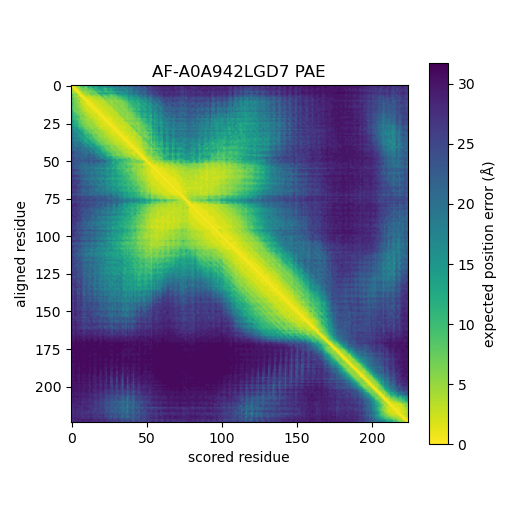4 1.00 91.75 81 LEU A O 1
ATOM 667 N N . SER A 1 82 ? 21.642 1.472 -36.008 1.00 90.00 82 SER A N 1
ATOM 668 C CA . SER A 1 82 ? 20.297 0.911 -36.191 1.00 90.00 82 SER A CA 1
ATOM 669 C C . SER A 1 82 ? 19.944 -0.085 -35.083 1.00 90.00 82 SER A C 1
ATOM 671 O O . SER A 1 82 ? 18.839 -0.043 -34.543 1.00 90.00 82 SER A O 1
ATOM 673 N N . SER A 1 83 ? 20.908 -0.911 -34.670 1.00 90.38 83 SER A N 1
ATOM 674 C CA . SER A 1 83 ? 20.742 -1.846 -33.552 1.00 90.38 83 SER A CA 1
ATOM 675 C C . SER A 1 83 ? 20.481 -1.117 -32.230 1.00 90.38 83 SER A C 1
ATOM 677 O O . SER A 1 83 ? 19.622 -1.540 -31.459 1.00 90.38 83 SER A O 1
ATOM 679 N N . LEU A 1 84 ? 21.166 0.007 -31.981 1.00 90.50 84 LEU A N 1
ATOM 680 C CA . LEU A 1 84 ? 20.962 0.837 -30.788 1.00 90.50 84 LEU A CA 1
ATOM 681 C C . LEU A 1 84 ? 19.581 1.507 -30.763 1.00 90.50 84 LEU A C 1
ATOM 683 O O . LEU A 1 84 ? 18.939 1.571 -29.716 1.00 90.50 84 LEU A O 1
ATOM 687 N N . LEU A 1 85 ? 19.108 1.994 -31.913 1.00 92.81 85 LEU A N 1
ATOM 688 C CA . LEU A 1 85 ? 17.776 2.589 -32.023 1.00 92.81 85 LEU A CA 1
ATOM 689 C C . LEU A 1 85 ? 16.682 1.540 -31.805 1.00 92.81 85 LEU A C 1
ATOM 691 O O . LEU A 1 85 ? 15.772 1.768 -31.011 1.00 92.81 85 LEU A O 1
ATOM 695 N N . ASN A 1 86 ? 16.796 0.370 -32.438 1.00 89.06 86 ASN A N 1
ATOM 696 C CA . ASN A 1 86 ? 15.845 -0.728 -32.240 1.00 89.06 86 ASN A CA 1
ATOM 697 C C . ASN A 1 86 ? 15.830 -1.208 -30.787 1.00 89.06 86 ASN A C 1
ATOM 699 O O . ASN A 1 86 ? 14.759 -1.429 -30.224 1.00 89.06 86 ASN A O 1
ATOM 703 N N . LEU A 1 87 ? 17.003 -1.301 -30.157 1.00 92.00 87 LEU A N 1
ATOM 704 C CA . LEU A 1 87 ? 17.131 -1.593 -28.735 1.00 92.00 87 LEU A CA 1
ATOM 705 C C . LEU A 1 87 ? 16.330 -0.604 -27.880 1.00 92.00 87 LEU A C 1
ATOM 707 O O . LEU A 1 87 ? 15.543 -1.018 -27.028 1.00 92.00 87 LEU A O 1
ATOM 711 N N . PHE A 1 88 ? 16.517 0.695 -28.121 1.00 92.50 88 PHE A N 1
ATOM 712 C CA . PHE A 1 88 ? 15.810 1.743 -27.394 1.00 92.50 88 PHE A CA 1
ATOM 713 C C . PHE A 1 88 ? 14.295 1.661 -27.602 1.00 92.50 88 PHE A C 1
ATOM 715 O O . PHE A 1 88 ? 13.547 1.733 -26.630 1.00 92.50 88 PHE A O 1
ATOM 722 N N . PHE A 1 89 ? 13.832 1.450 -28.837 1.00 93.12 89 PHE A N 1
ATOM 723 C CA . PHE A 1 89 ? 12.403 1.318 -29.132 1.00 93.12 89 PHE A CA 1
ATOM 724 C C . PHE A 1 89 ? 11.773 0.101 -28.457 1.00 93.12 89 PHE A C 1
ATOM 726 O O . PHE A 1 89 ? 10.687 0.211 -27.886 1.00 93.12 89 PHE A O 1
ATOM 733 N N . VAL A 1 90 ? 12.446 -1.048 -28.482 1.00 91.94 90 VAL A N 1
ATOM 734 C CA . VAL A 1 90 ? 11.958 -2.273 -27.837 1.00 91.94 90 VAL A CA 1
ATOM 735 C C . VAL A 1 90 ? 11.918 -2.095 -26.323 1.00 91.94 90 VAL A C 1
ATOM 737 O O . VAL A 1 90 ? 10.896 -2.389 -25.701 1.00 91.94 90 VAL A O 1
ATOM 740 N N . PHE A 1 91 ? 12.974 -1.526 -25.737 1.00 93.12 91 PHE A N 1
ATOM 741 C CA . PHE A 1 91 ? 13.001 -1.183 -24.318 1.00 93.12 91 PHE A CA 1
ATOM 742 C C . PHE A 1 91 ? 11.857 -0.232 -23.945 1.00 93.12 91 PHE A C 1
ATOM 744 O O . PHE A 1 91 ? 11.094 -0.527 -23.029 1.00 93.12 91 PHE A O 1
ATOM 751 N N . ALA A 1 92 ? 11.697 0.875 -24.676 1.00 93.38 92 ALA A N 1
ATOM 752 C CA . ALA A 1 92 ? 10.659 1.868 -24.420 1.00 93.38 92 ALA A CA 1
ATOM 753 C C . ALA A 1 92 ? 9.255 1.268 -24.548 1.00 93.38 92 ALA A C 1
ATOM 755 O O . ALA A 1 92 ? 8.407 1.519 -23.699 1.00 93.38 92 ALA A O 1
ATOM 756 N N . THR A 1 93 ? 9.017 0.429 -25.558 1.00 93.88 93 THR A N 1
ATOM 757 C CA . THR A 1 93 ? 7.715 -0.218 -25.775 1.00 93.88 93 THR A CA 1
ATOM 758 C C . THR A 1 93 ? 7.372 -1.177 -24.639 1.00 93.88 93 THR A C 1
ATOM 760 O O . THR A 1 93 ? 6.261 -1.136 -24.118 1.00 93.88 93 THR A O 1
ATOM 763 N N . ILE A 1 94 ? 8.322 -2.010 -24.209 1.00 92.44 94 ILE A N 1
ATOM 764 C CA . ILE A 1 94 ? 8.103 -2.958 -23.109 1.00 92.44 94 ILE A CA 1
ATOM 765 C C . ILE A 1 94 ? 7.942 -2.213 -21.783 1.00 92.44 94 ILE A C 1
ATOM 767 O O . ILE A 1 94 ? 7.047 -2.529 -21.002 1.00 92.44 94 ILE A O 1
ATOM 771 N N . TYR A 1 95 ? 8.784 -1.213 -21.528 1.00 91.56 95 TYR A N 1
ATOM 772 C CA . TYR A 1 95 ? 8.769 -0.466 -20.277 1.00 91.56 95 TYR A CA 1
ATOM 773 C C . TYR A 1 95 ? 7.521 0.416 -20.149 1.00 91.56 95 TYR A C 1
ATOM 775 O O . TYR A 1 95 ? 6.831 0.360 -19.133 1.00 91.56 95 TYR A O 1
ATOM 783 N N . LEU A 1 96 ? 7.174 1.190 -21.181 1.00 93.00 96 LEU A N 1
ATOM 784 C CA . LEU A 1 96 ? 5.976 2.034 -21.167 1.00 93.00 96 LEU A CA 1
ATOM 785 C C . LEU A 1 96 ? 4.700 1.202 -21.294 1.00 93.00 96 LEU A C 1
ATOM 787 O O . LEU A 1 96 ? 3.761 1.422 -20.535 1.00 93.00 96 LEU A O 1
ATOM 791 N N . GLY A 1 97 ? 4.665 0.225 -22.203 1.00 93.00 97 GLY A N 1
ATOM 792 C CA . GLY A 1 97 ? 3.502 -0.643 -22.393 1.00 93.00 97 GLY A CA 1
ATOM 793 C C . GLY A 1 97 ? 3.225 -1.510 -21.166 1.00 93.00 97 GLY A C 1
ATOM 794 O O . GLY A 1 97 ? 2.101 -1.550 -20.669 1.00 93.00 97 GLY A O 1
ATOM 795 N N . GLY A 1 98 ? 4.262 -2.143 -20.615 1.00 91.19 98 GLY A N 1
ATOM 796 C CA . GLY A 1 98 ? 4.163 -2.908 -19.374 1.00 91.19 98 GLY A CA 1
ATOM 797 C C . GLY A 1 98 ? 3.835 -2.028 -18.165 1.00 91.19 98 GLY A C 1
ATOM 798 O O . GLY A 1 98 ? 3.024 -2.419 -17.326 1.00 91.19 98 GLY A O 1
ATOM 799 N N . GLY A 1 99 ? 4.394 -0.816 -18.101 1.00 88.75 99 GLY A N 1
ATOM 800 C CA . GLY A 1 99 ? 4.072 0.171 -17.072 1.00 88.75 99 GLY A CA 1
ATOM 801 C C . GLY A 1 99 ? 2.604 0.599 -17.111 1.00 88.75 99 GLY A C 1
ATOM 802 O O . GLY A 1 99 ? 1.951 0.638 -16.069 1.00 88.75 99 GLY A O 1
ATOM 803 N N . LEU A 1 100 ? 2.060 0.844 -18.307 1.00 92.81 100 LEU A N 1
ATOM 804 C CA . LEU A 1 100 ? 0.655 1.201 -18.506 1.00 92.81 100 LEU A CA 1
ATOM 805 C C . LEU A 1 100 ? -0.282 0.055 -18.098 1.00 92.81 100 LEU A C 1
ATOM 807 O O . LEU A 1 100 ? -1.265 0.286 -17.394 1.00 92.81 100 LEU A O 1
ATOM 811 N N . LEU A 1 101 ? 0.048 -1.185 -18.479 1.00 92.12 101 LEU A N 1
ATOM 812 C CA . LEU A 1 101 ? -0.705 -2.375 -18.072 1.00 92.12 101 LEU A CA 1
ATOM 813 C C . LEU A 1 101 ? -0.694 -2.570 -16.552 1.00 92.12 101 LEU A C 1
ATOM 815 O O . LEU A 1 101 ? -1.739 -2.840 -15.961 1.00 92.12 101 LEU A O 1
ATOM 819 N N . MET A 1 102 ? 0.462 -2.390 -15.906 1.00 89.62 102 MET A N 1
ATOM 820 C CA . MET A 1 102 ? 0.567 -2.434 -14.447 1.00 89.62 102 MET A CA 1
ATOM 821 C C . MET A 1 102 ? -0.298 -1.355 -13.794 1.00 89.62 102 MET A C 1
ATOM 823 O O . MET A 1 102 ? -1.066 -1.668 -12.887 1.00 89.62 102 MET A O 1
ATOM 827 N N . MET A 1 103 ? -0.228 -0.110 -14.273 1.00 87.94 103 MET A N 1
ATOM 828 C CA . MET A 1 103 ? -1.079 0.984 -13.789 1.00 87.94 103 MET A CA 1
ATOM 829 C C . MET A 1 103 ? -2.566 0.628 -13.890 1.00 87.94 103 MET A C 1
ATOM 831 O O . MET A 1 103 ? -3.291 0.756 -12.905 1.00 87.94 103 MET A O 1
ATOM 835 N N . GLY A 1 104 ? -3.004 0.104 -15.038 1.00 90.44 104 GLY A N 1
ATOM 836 C CA . GLY A 1 104 ? -4.381 -0.353 -15.233 1.00 90.44 104 GLY A CA 1
ATOM 837 C C . GLY A 1 104 ? -4.787 -1.459 -14.255 1.00 90.44 104 GLY A C 1
ATOM 838 O O . GLY A 1 104 ? -5.849 -1.386 -13.638 1.00 90.44 104 GLY A O 1
ATOM 839 N N . TYR A 1 105 ? -3.922 -2.453 -14.039 1.00 90.12 105 TYR A N 1
ATOM 840 C CA . TYR A 1 105 ? -4.169 -3.520 -13.068 1.00 90.12 105 TYR A CA 1
ATOM 841 C C . TYR A 1 105 ? -4.302 -2.988 -11.632 1.00 90.12 105 TYR A C 1
ATOM 843 O O . TYR A 1 105 ? -5.239 -3.354 -10.917 1.00 90.12 105 TYR A O 1
ATOM 851 N N . TYR A 1 106 ? -3.399 -2.100 -11.204 1.00 87.19 106 TYR A N 1
ATOM 852 C CA . TYR A 1 106 ? -3.474 -1.481 -9.879 1.00 87.19 106 TYR A CA 1
ATOM 853 C C . TYR A 1 106 ? -4.705 -0.587 -9.727 1.00 87.19 106 TYR A C 1
ATOM 855 O O . TYR A 1 106 ? -5.304 -0.587 -8.653 1.00 87.19 106 TYR A O 1
ATOM 863 N N . PHE A 1 107 ? -5.114 0.116 -10.784 1.00 88.00 107 PHE A N 1
ATOM 864 C CA . PHE A 1 107 ? -6.323 0.935 -10.785 1.00 88.00 107 PHE A CA 1
ATOM 865 C C . PHE A 1 107 ? -7.576 0.089 -10.533 1.00 88.00 107 PHE A C 1
ATOM 867 O O . PHE A 1 107 ? -8.331 0.371 -9.605 1.00 88.00 107 PHE A O 1
ATOM 874 N N . ILE A 1 108 ? -7.744 -1.010 -11.276 1.00 90.94 108 ILE A N 1
ATOM 875 C CA . ILE A 1 108 ? -8.874 -1.935 -11.090 1.00 90.94 108 ILE A CA 1
ATOM 876 C C . ILE A 1 108 ? -8.849 -2.536 -9.682 1.00 90.94 108 ILE A C 1
ATOM 878 O O . ILE A 1 108 ? -9.862 -2.559 -8.985 1.00 90.94 108 ILE A O 1
ATOM 882 N N . LYS A 1 109 ? -7.678 -2.991 -9.225 1.00 88.06 109 LYS A N 1
ATOM 883 C CA . LYS A 1 109 ? -7.521 -3.559 -7.881 1.00 88.06 109 LYS A CA 1
ATOM 884 C C . LYS A 1 109 ? -7.836 -2.545 -6.776 1.00 88.06 109 LYS A C 1
ATOM 886 O O . LYS A 1 109 ? -8.338 -2.936 -5.723 1.00 88.06 109 LYS A O 1
ATOM 891 N N . SER A 1 110 ? -7.524 -1.270 -7.001 1.00 85.38 110 SER A N 1
ATOM 892 C CA . SER A 1 110 ? -7.855 -0.177 -6.087 1.00 85.38 110 SER A CA 1
ATOM 893 C C . SER A 1 110 ? -9.364 0.038 -6.007 1.00 85.38 110 SER A C 1
ATOM 895 O O . SER A 1 110 ? -9.898 0.112 -4.903 1.00 85.38 110 SER A O 1
ATOM 897 N N . ASP A 1 111 ? -10.063 0.050 -7.148 1.00 87.62 111 ASP A N 1
ATOM 898 C CA . ASP A 1 111 ? -11.521 0.234 -7.178 1.00 87.62 111 ASP A CA 1
ATOM 899 C C . ASP A 1 111 ? -12.254 -0.911 -6.464 1.00 87.62 111 ASP A C 1
ATOM 901 O O . ASP A 1 111 ? -13.126 -0.672 -5.630 1.00 87.62 111 ASP A O 1
ATOM 905 N N . VAL A 1 112 ? -11.831 -2.159 -6.698 1.00 89.19 112 VAL A N 1
ATOM 906 C CA . VAL A 1 112 ? -12.379 -3.333 -5.993 1.00 89.19 112 VAL A CA 1
ATOM 907 C C . VAL A 1 112 ? -12.164 -3.214 -4.485 1.00 89.19 112 VAL A C 1
ATOM 909 O O . VAL A 1 112 ? -13.105 -3.373 -3.713 1.00 89.19 112 VAL A O 1
ATOM 912 N N . LYS A 1 113 ? -10.947 -2.868 -4.048 1.00 84.38 113 LYS A N 1
ATOM 913 C CA . LYS A 1 113 ? -10.661 -2.690 -2.619 1.00 84.38 113 LYS A CA 1
ATOM 914 C C . LYS A 1 113 ? -11.457 -1.556 -1.988 1.00 84.38 113 LYS A C 1
ATOM 916 O O . LYS A 1 113 ? -11.853 -1.695 -0.836 1.00 84.38 113 LYS A O 1
ATOM 921 N N . ARG A 1 114 ? -11.665 -0.446 -2.703 1.00 85.19 114 ARG A N 1
ATOM 922 C CA . ARG A 1 114 ? -12.494 0.666 -2.224 1.00 85.19 114 ARG A CA 1
ATOM 923 C C . ARG A 1 114 ? -13.923 0.205 -1.972 1.00 85.19 114 ARG A C 1
ATOM 925 O O . ARG A 1 114 ? -14.437 0.438 -0.885 1.00 85.19 114 ARG A O 1
ATOM 932 N N . ARG A 1 115 ? -14.516 -0.514 -2.928 1.00 87.25 115 ARG A N 1
ATOM 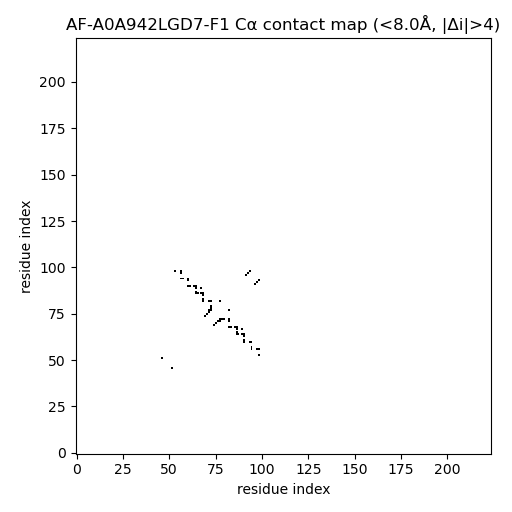933 C CA . ARG A 1 115 ? -15.867 -1.077 -2.790 1.00 87.25 115 ARG A CA 1
ATOM 934 C C . ARG A 1 115 ? -15.962 -2.050 -1.616 1.00 87.25 115 ARG A C 1
ATOM 936 O O . ARG A 1 115 ? -16.855 -1.913 -0.791 1.00 87.25 115 ARG A O 1
ATOM 943 N N . GLU A 1 116 ? -15.001 -2.963 -1.474 1.00 85.88 116 GLU A N 1
ATOM 944 C CA . GLU A 1 116 ? -14.950 -3.882 -0.326 1.00 85.88 116 GLU A CA 1
ATOM 945 C C . GLU A 1 116 ? -14.841 -3.143 1.019 1.00 85.88 116 GLU A C 1
ATOM 947 O O . GLU A 1 116 ? -15.385 -3.596 2.028 1.00 85.88 116 GLU A O 1
ATOM 952 N N . LEU A 1 117 ? -14.113 -2.022 1.065 1.00 84.00 117 LEU A N 1
ATOM 953 C CA . LEU A 1 117 ? -13.989 -1.207 2.272 1.00 84.00 117 LEU A CA 1
ATOM 954 C C . LEU A 1 117 ? -15.302 -0.486 2.593 1.00 84.00 117 LEU A C 1
ATOM 956 O O . LEU A 1 117 ? -15.743 -0.506 3.740 1.00 84.00 117 LEU A O 1
ATOM 960 N N . GLU A 1 118 ? -15.938 0.105 1.582 1.00 87.25 118 GLU A N 1
ATOM 961 C CA . GLU A 1 118 ? -17.237 0.769 1.706 1.00 87.25 118 GLU A CA 1
ATOM 962 C C . GLU A 1 118 ? -18.316 -0.216 2.192 1.00 87.25 118 GLU A C 1
ATOM 964 O O . GLU A 1 118 ? -19.062 0.098 3.121 1.00 87.25 118 GLU A O 1
ATOM 969 N N . GLU A 1 119 ? -18.348 -1.437 1.652 1.00 87.00 119 GLU A N 1
ATOM 970 C CA . GLU A 1 119 ? -19.260 -2.499 2.096 1.00 87.00 119 GLU A CA 1
ATOM 971 C C . GLU A 1 119 ? -19.009 -2.909 3.551 1.00 87.00 119 GLU A C 1
ATOM 973 O O . GLU A 1 119 ? -19.953 -3.026 4.334 1.00 87.00 119 GLU A O 1
ATOM 978 N N . LYS A 1 120 ? -17.744 -3.074 3.956 1.00 85.94 120 LYS A N 1
ATOM 979 C CA . LYS A 1 120 ? -17.405 -3.398 5.351 1.00 85.94 120 LYS A CA 1
ATOM 980 C C . LYS A 1 120 ? -17.862 -2.316 6.319 1.00 85.94 120 LYS A C 1
ATOM 982 O O . LYS A 1 120 ? -18.450 -2.645 7.346 1.00 85.94 120 LYS A O 1
ATOM 987 N N . ILE A 1 121 ? -17.649 -1.048 5.971 1.00 86.69 121 ILE A N 1
ATOM 988 C CA . ILE A 1 121 ? -18.087 0.088 6.789 1.00 86.69 121 ILE A CA 1
ATOM 989 C C . ILE A 1 121 ? -19.614 0.098 6.914 1.00 86.69 121 ILE A C 1
ATOM 991 O O . ILE A 1 121 ? -20.142 0.338 7.997 1.00 86.69 121 ILE A O 1
ATOM 995 N N . GLN A 1 122 ? -20.345 -0.179 5.833 1.00 89.44 122 GLN A N 1
ATOM 996 C CA . GLN A 1 122 ? -21.807 -0.245 5.888 1.00 89.44 122 GLN A CA 1
ATOM 997 C C . GLN A 1 122 ? -22.305 -1.402 6.759 1.00 89.44 122 GLN A C 1
ATOM 999 O O . GLN A 1 122 ? -23.227 -1.215 7.551 1.00 89.44 122 GLN A O 1
ATOM 1004 N N . ILE A 1 123 ? -21.685 -2.580 6.657 1.00 88.38 123 ILE A N 1
ATOM 1005 C CA . ILE A 1 123 ? -22.027 -3.740 7.492 1.00 88.38 123 ILE A CA 1
ATOM 1006 C C . ILE A 1 123 ? -21.759 -3.441 8.970 1.00 88.38 123 ILE A C 1
ATOM 1008 O O . ILE A 1 123 ? -22.586 -3.765 9.821 1.00 88.38 123 ILE A O 1
ATOM 1012 N N . GLU A 1 124 ? -20.634 -2.803 9.281 1.00 85.38 124 GLU A N 1
ATOM 1013 C CA . GLU A 1 124 ? -20.275 -2.435 10.649 1.00 85.38 124 GLU A CA 1
ATOM 1014 C C . GLU A 1 124 ? -21.242 -1.394 11.226 1.00 85.38 124 GLU A C 1
ATOM 1016 O O . GLU A 1 124 ? -21.763 -1.591 12.323 1.00 85.38 124 GLU A O 1
ATOM 1021 N N . LYS A 1 125 ? -21.603 -0.364 10.448 1.00 86.81 125 LYS A N 1
ATOM 1022 C CA . LYS A 1 125 ? -22.638 0.612 10.831 1.00 86.81 125 LYS A CA 1
ATOM 1023 C C . LYS A 1 125 ? -23.988 -0.050 11.095 1.00 86.81 125 LYS A C 1
ATOM 1025 O O . LYS A 1 125 ? -24.608 0.217 12.119 1.00 86.81 125 LYS A O 1
ATOM 1030 N N . MET A 1 126 ? -24.421 -0.954 10.216 1.00 87.25 126 MET A N 1
ATOM 1031 C CA . MET A 1 126 ? -25.671 -1.698 10.406 1.00 87.25 126 MET A CA 1
ATOM 1032 C C . MET A 1 126 ? -25.633 -2.602 11.641 1.00 87.25 126 MET A C 1
ATOM 1034 O O . MET A 1 126 ? -26.661 -2.807 12.284 1.00 87.25 126 MET A O 1
ATOM 1038 N N . LYS A 1 127 ? -24.470 -3.167 11.978 1.00 89.56 127 LYS A N 1
ATOM 1039 C CA . LYS A 1 127 ? -24.306 -3.983 13.182 1.00 89.56 127 LYS A CA 1
ATOM 1040 C C . LYS A 1 127 ? -24.432 -3.132 14.445 1.00 89.56 127 LYS A C 1
ATOM 1042 O O . LYS A 1 127 ? -25.174 -3.522 15.340 1.00 89.56 127 LYS A O 1
ATOM 1047 N N . ILE A 1 128 ? -23.770 -1.976 14.478 1.00 89.00 128 ILE A N 1
ATOM 1048 C CA . ILE A 1 128 ? -23.846 -1.028 15.597 1.00 89.00 128 ILE A CA 1
ATOM 1049 C C . ILE A 1 128 ? -25.290 -0.547 15.788 1.00 89.00 128 ILE A C 1
ATOM 1051 O O . ILE A 1 128 ? -25.807 -0.595 16.897 1.00 89.00 128 ILE A O 1
ATOM 1055 N N . GLU A 1 129 ? -25.984 -0.179 14.706 1.00 88.38 129 GLU A N 1
ATOM 1056 C CA . GLU A 1 129 ? -27.378 0.278 14.782 1.00 88.38 129 GLU A CA 1
ATOM 1057 C C . GLU A 1 129 ? -28.326 -0.819 15.302 1.00 88.38 129 GLU A C 1
ATOM 1059 O O . GLU A 1 129 ? -29.265 -0.541 16.049 1.00 88.38 129 GLU A O 1
ATOM 1064 N N . LYS A 1 130 ? -28.093 -2.086 14.932 1.00 88.00 130 LYS A N 1
ATOM 1065 C CA . LYS A 1 130 ? -28.866 -3.217 15.467 1.00 88.00 130 LYS A CA 1
ATOM 1066 C C . LYS A 1 130 ? -28.603 -3.439 16.951 1.00 88.00 130 LYS A C 1
ATOM 1068 O O . LYS A 1 130 ? -29.554 -3.628 17.701 1.00 88.00 130 LYS A O 1
ATOM 1073 N N . GLU A 1 131 ? -27.342 -3.400 17.364 1.00 87.19 131 GLU A N 1
ATOM 1074 C CA . GLU A 1 131 ? -26.953 -3.566 18.766 1.00 87.19 131 GLU A CA 1
ATOM 1075 C C . GLU A 1 131 ? -27.524 -2.438 19.640 1.00 87.19 131 GLU A C 1
ATOM 1077 O O . GLU A 1 131 ? -28.038 -2.689 20.729 1.00 87.19 131 GLU A O 1
ATOM 1082 N N . GLU A 1 132 ? -27.539 -1.206 19.127 1.00 86.44 132 GLU A N 1
ATOM 1083 C CA . GLU A 1 132 ? -28.144 -0.061 19.805 1.00 86.44 132 GLU A CA 1
ATOM 1084 C C . GLU A 1 132 ? -29.671 -0.197 19.920 1.00 86.44 132 GLU A C 1
ATOM 1086 O O . GLU A 1 132 ? -30.226 0.026 20.995 1.00 86.44 132 GLU A O 1
ATOM 1091 N N . LYS A 1 133 ? -30.359 -0.646 18.860 1.00 88.75 133 LYS A N 1
ATOM 1092 C CA . LYS A 1 133 ? -31.809 -0.916 18.906 1.00 88.75 133 LYS A CA 1
ATOM 1093 C C . LYS A 1 133 ? -32.169 -2.036 19.877 1.00 88.75 133 LYS A C 1
ATOM 1095 O O . LYS A 1 133 ? -33.158 -1.918 20.595 1.00 88.75 133 LYS A O 1
ATOM 1100 N N . GLU A 1 134 ? -31.383 -3.110 19.925 1.00 87.50 134 GLU A N 1
ATOM 1101 C CA . GLU A 1 134 ? -31.587 -4.190 20.897 1.00 87.50 134 GLU A CA 1
ATOM 1102 C C . GLU A 1 134 ? -31.375 -3.708 22.332 1.00 87.50 134 GLU A C 1
ATOM 1104 O O . GLU A 1 134 ? -32.123 -4.093 23.231 1.00 87.50 134 GLU A O 1
ATOM 1109 N N . ARG A 1 135 ? -30.383 -2.842 22.552 1.00 87.50 135 ARG A N 1
ATOM 1110 C CA . ARG A 1 135 ? -30.146 -2.238 23.861 1.00 87.50 135 ARG A CA 1
ATOM 1111 C C . ARG A 1 135 ? -31.305 -1.334 24.280 1.00 87.50 135 ARG A C 1
ATOM 1113 O O . ARG A 1 135 ? -31.813 -1.494 25.384 1.00 87.50 135 ARG A O 1
ATOM 1120 N N . GLN A 1 136 ? -31.778 -0.466 23.386 1.00 86.69 136 GLN A N 1
ATOM 1121 C CA . GLN A 1 136 ? -32.937 0.395 23.643 1.00 86.69 136 GLN A CA 1
ATOM 1122 C C . GLN A 1 136 ? -34.212 -0.417 23.914 1.00 86.69 136 GLN A C 1
ATOM 1124 O O . GLN A 1 136 ? -34.989 -0.056 24.792 1.00 86.69 136 GLN A O 1
ATOM 1129 N N . ALA A 1 137 ? -34.424 -1.530 23.204 1.00 87.62 137 ALA A N 1
ATOM 1130 C CA . ALA A 1 137 ? -35.572 -2.406 23.434 1.00 87.62 137 ALA A CA 1
ATOM 1131 C C . ALA A 1 137 ? -35.535 -3.064 24.824 1.00 87.62 137 ALA A C 1
ATOM 1133 O O . ALA A 1 137 ? -36.558 -3.097 25.504 1.00 87.62 137 ALA A O 1
ATOM 1134 N N . LYS A 1 138 ? -34.358 -3.529 25.267 1.00 87.00 138 LYS A N 1
ATOM 1135 C CA . LYS A 1 138 ? -34.170 -4.086 26.618 1.00 87.00 138 LYS A CA 1
ATOM 1136 C C . LYS A 1 138 ? -34.384 -3.037 27.705 1.00 87.00 138 LYS A C 1
ATOM 1138 O O . LYS A 1 138 ? -35.064 -3.313 28.684 1.00 87.00 138 LYS A O 1
ATOM 1143 N N . GLU A 1 139 ? -33.856 -1.830 27.511 1.00 83.69 139 GLU A N 1
ATOM 1144 C CA . GLU A 1 139 ? -34.068 -0.718 28.443 1.00 83.69 139 GLU A CA 1
ATOM 1145 C C . GLU A 1 139 ? -35.565 -0.361 28.548 1.00 83.69 139 GLU A C 1
ATOM 1147 O O . GLU A 1 139 ? -36.070 -0.131 29.646 1.00 83.69 139 GLU A O 1
ATOM 1152 N N . LEU A 1 140 ? -36.314 -0.393 27.437 1.00 85.56 140 LEU A N 1
ATOM 1153 C CA . LEU A 1 140 ? -37.763 -0.157 27.449 1.00 85.56 140 LEU A CA 1
ATOM 1154 C C . LEU A 1 140 ? -38.541 -1.261 28.183 1.00 85.56 140 LEU A C 1
ATOM 1156 O O . LEU A 1 140 ? -39.471 -0.960 28.931 1.00 85.56 140 LEU A O 1
ATOM 1160 N N . GLU A 1 141 ? -38.162 -2.525 27.981 1.00 87.00 141 GLU A N 1
ATOM 1161 C CA . GLU A 1 141 ? -38.778 -3.678 28.648 1.00 87.00 141 GLU A CA 1
ATOM 1162 C C . GLU A 1 141 ? -38.548 -3.637 30.167 1.00 87.00 141 GLU A C 1
ATOM 1164 O O . GLU A 1 141 ? -39.475 -3.873 30.947 1.00 87.00 141 GLU A O 1
ATOM 1169 N N . GLU A 1 142 ? -37.343 -3.258 30.602 1.00 82.50 142 GLU A N 1
ATOM 1170 C CA . GLU A 1 142 ? -37.030 -3.046 32.018 1.00 82.50 142 GLU A CA 1
ATOM 1171 C C . GLU A 1 142 ? -37.858 -1.901 32.621 1.00 82.50 142 GLU A C 1
ATOM 1173 O O . GLU A 1 142 ? -38.404 -2.046 33.719 1.00 82.50 142 GLU A O 1
ATOM 1178 N N . LEU A 1 143 ? -38.027 -0.786 31.900 1.00 82.88 143 LEU A N 1
ATOM 1179 C CA . LEU A 1 143 ? -38.896 0.311 32.338 1.00 82.88 143 LEU A CA 1
ATOM 1180 C C . LEU A 1 143 ? -40.366 -0.121 32.464 1.00 82.88 143 LEU A C 1
ATOM 1182 O O . LEU A 1 143 ? -41.015 0.223 33.455 1.00 82.88 143 LEU A O 1
ATOM 1186 N N . GLU A 1 144 ? -40.891 -0.895 31.511 1.00 84.56 144 GLU A N 1
ATOM 1187 C CA . GLU A 1 144 ? -42.276 -1.384 31.556 1.00 84.56 144 GLU A CA 1
ATOM 1188 C C . GLU A 1 144 ? -42.494 -2.372 32.719 1.00 84.56 144 GLU A C 1
ATOM 1190 O O . GLU A 1 144 ? -43.541 -2.361 33.376 1.00 84.56 144 GLU A O 1
ATOM 1195 N N . ALA A 1 145 ? -41.494 -3.206 33.025 1.00 85.38 145 ALA A N 1
ATOM 1196 C CA . ALA A 1 145 ? -41.525 -4.104 34.178 1.00 85.38 145 ALA A CA 1
ATOM 1197 C C . ALA A 1 145 ? -41.557 -3.328 35.507 1.00 85.38 145 ALA A C 1
ATOM 1199 O O . ALA A 1 145 ? -42.370 -3.637 36.384 1.00 85.38 145 ALA A O 1
ATOM 1200 N N . ILE A 1 146 ? -40.738 -2.278 35.631 1.00 83.50 146 ILE A N 1
ATOM 1201 C CA . ILE A 1 146 ? -40.718 -1.397 36.807 1.00 83.50 146 ILE A CA 1
ATOM 1202 C C . ILE A 1 146 ? -42.056 -0.658 36.962 1.00 83.50 146 ILE A C 1
ATOM 1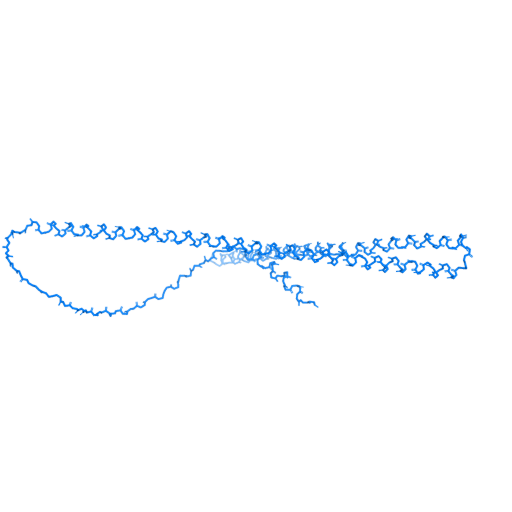204 O O . ILE A 1 146 ? -42.569 -0.534 38.077 1.00 83.50 146 ILE A O 1
ATOM 1208 N N . GLU A 1 147 ? -42.664 -0.197 35.866 1.00 78.75 147 GLU A N 1
ATOM 1209 C CA . GLU A 1 147 ? -43.963 0.482 35.905 1.00 78.75 147 GLU A CA 1
ATOM 1210 C C . GLU A 1 147 ? -45.084 -0.457 36.382 1.00 78.75 147 GLU A C 1
ATOM 1212 O O . GLU A 1 147 ? -45.885 -0.087 37.248 1.00 78.75 147 GLU A O 1
ATOM 1217 N N . LYS A 1 148 ? -45.102 -1.707 35.901 1.00 84.19 148 LYS A N 1
ATOM 1218 C CA . LYS A 1 148 ? -46.039 -2.743 36.371 1.00 84.19 148 LYS A CA 1
ATOM 1219 C C . LYS A 1 148 ? -45.838 -3.067 37.854 1.00 84.19 148 LYS A C 1
ATOM 1221 O O . LYS A 1 148 ? -46.823 -3.202 38.590 1.00 84.19 148 LYS A O 1
ATOM 1226 N N . GLU A 1 149 ? -44.594 -3.148 38.322 1.00 79.31 149 GLU A N 1
ATOM 1227 C CA . GLU A 1 149 ? -44.286 -3.366 39.741 1.00 79.31 149 GLU A CA 1
ATOM 1228 C C . GLU A 1 149 ? -44.726 -2.175 40.618 1.00 79.31 149 GLU A C 1
ATOM 1230 O O . GLU A 1 149 ? -45.287 -2.351 41.702 1.00 79.31 149 GLU A O 1
ATOM 1235 N N . LEU A 1 150 ? -44.553 -0.941 40.139 1.00 77.94 150 LEU A N 1
ATOM 1236 C CA . LEU A 1 150 ? -45.021 0.260 40.836 1.00 77.94 150 LEU A CA 1
ATOM 1237 C C . LEU A 1 150 ? -46.547 0.332 40.909 1.00 77.94 150 LEU A C 1
ATOM 1239 O O . LEU A 1 150 ? -47.095 0.658 41.965 1.00 77.94 150 LEU A O 1
ATOM 1243 N N . LEU A 1 151 ? -47.249 0.014 39.820 1.00 81.00 151 LEU A N 1
ATOM 1244 C CA . LEU A 1 151 ? -48.712 0.001 39.787 1.00 81.00 151 LEU A CA 1
ATOM 1245 C C . LEU A 1 151 ? -49.287 -1.056 40.732 1.00 81.00 151 LEU A C 1
ATOM 1247 O O . LEU A 1 151 ? -50.197 -0.756 41.506 1.00 81.00 151 LEU A O 1
ATOM 1251 N N . THR A 1 152 ? -48.726 -2.264 40.729 1.00 81.50 152 THR A N 1
ATOM 1252 C CA . THR A 1 152 ? -49.146 -3.341 41.638 1.00 81.50 152 THR A CA 1
ATOM 1253 C C . THR A 1 152 ? -48.880 -2.994 43.101 1.00 81.50 152 THR A C 1
ATOM 1255 O O . THR A 1 152 ? -49.788 -3.137 43.921 1.00 81.50 152 THR A O 1
ATOM 1258 N N . LYS A 1 153 ? -47.712 -2.423 43.434 1.00 79.50 153 LYS A N 1
ATOM 1259 C CA . LYS A 1 153 ? -47.437 -1.899 44.786 1.00 79.50 153 LYS A CA 1
ATOM 1260 C C . LYS A 1 153 ? -48.419 -0.803 45.193 1.00 79.50 153 LYS A C 1
ATOM 1262 O O . LYS A 1 153 ? -48.894 -0.790 46.326 1.00 79.50 153 LYS A O 1
ATOM 1267 N N . ARG A 1 154 ? -48.773 0.099 44.275 1.00 76.12 154 ARG A N 1
ATOM 1268 C CA . ARG A 1 154 ? -49.723 1.188 44.544 1.00 76.12 154 ARG A CA 1
ATOM 1269 C C . ARG A 1 154 ? -51.139 0.668 44.792 1.00 76.12 154 ARG A C 1
ATOM 1271 O O . ARG A 1 154 ? -51.826 1.194 45.662 1.00 76.12 154 ARG A O 1
ATOM 1278 N N . ILE A 1 155 ? -51.569 -0.358 44.056 1.00 78.38 155 ILE A N 1
ATOM 1279 C CA . ILE A 1 155 ? -52.867 -1.021 44.248 1.00 78.38 155 ILE A CA 1
ATOM 1280 C C . ILE A 1 155 ? -52.888 -1.784 45.578 1.00 78.38 155 ILE A C 1
ATOM 1282 O O . ILE A 1 155 ? -53.835 -1.617 46.344 1.00 78.38 155 ILE A O 1
ATOM 1286 N N . ALA A 1 156 ? -51.836 -2.548 45.887 1.00 75.38 156 ALA A N 1
ATOM 1287 C CA . ALA A 1 156 ? -51.706 -3.272 47.151 1.00 75.38 156 ALA A CA 1
ATOM 1288 C C . ALA A 1 156 ? -51.740 -2.319 48.357 1.00 75.38 156 ALA A C 1
ATOM 1290 O O . ALA A 1 156 ? -52.538 -2.509 49.270 1.00 75.38 156 ALA A O 1
ATOM 1291 N N . HIS A 1 157 ? -50.979 -1.224 48.304 1.00 72.50 157 HIS A N 1
ATOM 1292 C CA . HIS A 1 157 ? -50.974 -0.201 49.351 1.00 72.50 157 HIS A CA 1
ATOM 1293 C C . HIS A 1 157 ? -52.341 0.490 49.510 1.00 72.50 157 HIS A C 1
ATOM 1295 O O . HIS A 1 157 ? -52.768 0.809 50.618 1.00 72.50 157 HIS A O 1
ATOM 1301 N N . LYS A 1 158 ? -53.071 0.710 48.408 1.00 74.75 158 LYS A N 1
ATOM 1302 C CA . LYS A 1 158 ? -54.416 1.308 48.443 1.00 74.75 158 LYS A CA 1
ATOM 1303 C C . LYS A 1 158 ? -55.459 0.357 49.047 1.00 74.75 158 LYS A C 1
ATOM 1305 O O . LYS A 1 158 ? -56.348 0.816 49.762 1.00 74.75 158 LYS A O 1
ATOM 1310 N N . LEU A 1 159 ? -55.336 -0.946 48.789 1.00 69.19 159 LEU A N 1
ATOM 1311 C CA . LEU A 1 159 ? -56.156 -1.994 49.408 1.00 69.19 159 LEU A CA 1
ATOM 1312 C C . LEU A 1 159 ? -55.857 -2.139 50.905 1.00 69.19 159 LEU A C 1
ATOM 1314 O O . LEU A 1 159 ? -56.777 -2.278 51.706 1.00 69.19 159 LEU A O 1
ATOM 1318 N N . GLU A 1 160 ? -54.589 -2.048 51.297 1.00 66.12 160 GLU A N 1
ATOM 1319 C CA . GLU A 1 160 ? -54.163 -2.132 52.696 1.00 66.12 160 GLU A CA 1
ATOM 1320 C C . GLU A 1 160 ? -54.663 -0.930 53.515 1.00 66.12 160 GLU A C 1
ATOM 1322 O O . GLU A 1 160 ? -55.228 -1.103 54.594 1.00 66.12 160 GLU A O 1
ATOM 1327 N N . GLN A 1 161 ? -54.599 0.282 52.953 1.00 64.00 161 GLN A N 1
ATOM 1328 C CA . GLN A 1 161 ? -55.213 1.473 53.554 1.00 64.00 161 GLN A CA 1
ATOM 1329 C C . GLN A 1 161 ? -56.743 1.380 53.650 1.00 64.00 161 GLN A C 1
ATOM 1331 O O . GLN A 1 161 ? -57.324 1.844 54.631 1.00 64.00 161 GLN A O 1
ATOM 1336 N N . GLN A 1 162 ? -57.417 0.778 52.663 1.00 60.84 162 GLN A N 1
ATOM 1337 C CA . GLN A 1 162 ? -58.861 0.539 52.753 1.00 60.84 162 GLN A CA 1
ATOM 1338 C C . GLN A 1 162 ? -59.213 -0.485 53.834 1.00 60.84 162 GLN A C 1
ATOM 1340 O O . GLN A 1 162 ? -60.189 -0.273 54.550 1.00 60.84 162 GLN A O 1
ATOM 1345 N N . ASN A 1 163 ? -58.420 -1.545 53.998 1.00 58.97 163 ASN A N 1
ATOM 1346 C CA . ASN A 1 163 ? -58.621 -2.525 55.066 1.00 58.97 163 ASN A CA 1
ATOM 1347 C C . ASN A 1 163 ? -58.357 -1.937 56.461 1.00 58.97 163 ASN A C 1
ATOM 1349 O O . ASN A 1 163 ? -59.111 -2.236 57.385 1.00 58.97 163 ASN A O 1
ATOM 1353 N N . MET A 1 164 ? -57.370 -1.048 56.616 1.00 59.03 164 MET A N 1
ATOM 1354 C CA . MET A 1 164 ? -57.141 -0.343 57.886 1.00 59.03 164 MET A CA 1
ATOM 1355 C C . MET A 1 164 ? -58.269 0.648 58.214 1.00 59.03 164 MET A C 1
ATOM 1357 O O . MET A 1 164 ? -58.765 0.667 59.340 1.00 59.03 164 MET A O 1
ATOM 1361 N N . ASN A 1 165 ? -58.781 1.379 57.220 1.00 56.62 165 ASN A N 1
ATOM 1362 C CA . ASN A 1 165 ? -59.949 2.250 57.405 1.00 56.62 165 ASN A CA 1
ATOM 1363 C C . ASN A 1 165 ? -61.260 1.463 57.639 1.00 56.62 165 ASN A C 1
ATOM 1365 O O . ASN A 1 165 ? -62.189 1.974 58.267 1.00 56.62 165 ASN A O 1
ATOM 1369 N N . ALA A 1 166 ? -61.365 0.224 57.145 1.00 54.06 166 ALA A N 1
ATOM 1370 C CA . ALA A 1 166 ? -62.501 -0.665 57.405 1.00 54.06 166 ALA A CA 1
ATOM 1371 C C . ALA A 1 166 ? -62.452 -1.288 58.815 1.00 54.06 166 ALA A C 1
ATOM 1373 O O . ALA A 1 166 ? -63.500 -1.479 59.439 1.00 54.06 166 ALA A O 1
ATOM 1374 N N . GLN A 1 167 ? -61.255 -1.537 59.358 1.00 51.28 167 GLN A N 1
ATOM 1375 C CA . GLN A 1 167 ? -61.087 -1.926 60.761 1.00 51.28 167 GLN A CA 1
ATOM 1376 C C . GLN A 1 167 ? -61.419 -0.783 61.732 1.00 51.28 167 GLN A C 1
ATOM 1378 O O . GLN A 1 167 ? -62.043 -1.046 62.758 1.00 51.28 167 GLN A O 1
ATOM 1383 N N . GLU A 1 168 ? -61.128 0.477 61.392 1.00 47.72 168 GLU A N 1
ATOM 1384 C CA . GLU A 1 168 ? -61.552 1.633 62.205 1.00 47.72 168 GLU A CA 1
ATOM 1385 C C . GLU A 1 168 ? -63.077 1.856 62.214 1.00 47.72 168 GLU A C 1
ATOM 1387 O O . GLU A 1 168 ? -63.624 2.360 63.192 1.00 47.72 168 GLU A O 1
ATOM 1392 N N . LYS A 1 169 ? -63.806 1.430 61.172 1.00 48.91 169 LYS A N 1
ATOM 1393 C CA . LYS A 1 169 ? -65.276 1.571 61.100 1.00 48.91 169 LYS A CA 1
ATOM 1394 C C . LYS A 1 169 ? -66.080 0.429 61.734 1.00 48.91 169 LYS A C 1
ATOM 1396 O O . LYS A 1 169 ? -67.306 0.470 61.699 1.00 48.91 169 LYS A O 1
ATOM 1401 N N . SER A 1 170 ? -65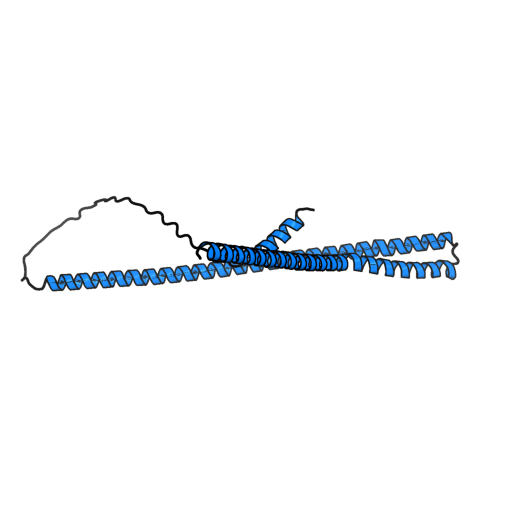.434 -0.561 62.351 1.00 44.34 170 SER A N 1
ATOM 1402 C CA . SER A 1 170 ? -66.127 -1.724 62.938 1.00 44.34 170 SER A CA 1
ATOM 1403 C C . SER A 1 170 ? -66.581 -1.541 64.401 1.00 44.34 170 SER A C 1
ATOM 1405 O O . SER A 1 170 ? -67.082 -2.482 65.012 1.00 44.34 170 SER A O 1
ATOM 1407 N N . GLN A 1 171 ? -66.485 -0.330 64.964 1.00 41.91 171 GLN A N 1
ATOM 1408 C CA . GLN A 1 171 ? -67.181 0.054 66.199 1.00 41.91 171 GLN A CA 1
ATOM 1409 C C . GLN A 1 171 ? -67.981 1.343 65.992 1.00 41.91 171 GLN A C 1
ATOM 1411 O O . GLN A 1 171 ? -67.569 2.395 66.455 1.00 41.91 171 GLN A O 1
ATOM 1416 N N . THR A 1 172 ? -69.117 1.289 65.296 1.00 36.03 172 THR A N 1
ATOM 1417 C CA . THR A 1 172 ? -70.337 2.077 65.592 1.00 36.03 172 THR A CA 1
ATOM 1418 C C . THR A 1 172 ? -71.492 1.472 64.782 1.00 36.03 172 THR A C 1
ATOM 1420 O O . THR A 1 172 ? -71.316 1.075 63.634 1.00 36.03 172 THR A O 1
ATOM 1423 N N . GLN A 1 173 ? -72.652 1.332 65.422 1.00 34.38 173 GLN A N 1
ATOM 1424 C CA . GLN A 1 173 ? -73.854 0.663 64.921 1.00 34.38 173 GLN A CA 1
ATOM 1425 C C . GLN A 1 173 ? -74.561 1.404 63.759 1.00 34.38 173 GLN A C 1
ATOM 1427 O O . GLN A 1 173 ? -74.334 2.580 63.498 1.00 34.38 173 GLN A O 1
ATOM 1432 N N . ILE A 1 174 ? -75.416 0.621 63.099 1.00 35.16 174 ILE A N 1
ATOM 1433 C CA . ILE A 1 174 ? -76.316 0.792 61.937 1.00 35.16 174 ILE A CA 1
ATOM 1434 C C . ILE A 1 174 ? -77.421 1.887 62.146 1.00 35.16 174 ILE A C 1
ATOM 1436 O O . ILE A 1 174 ? -77.594 2.307 63.288 1.00 35.16 174 ILE A O 1
ATOM 1440 N N . PRO A 1 175 ? -78.376 2.123 61.205 1.00 58.75 175 PRO A N 1
ATOM 1441 C CA . PRO A 1 175 ? -78.408 2.866 59.914 1.00 58.75 175 PRO A CA 1
ATOM 1442 C C . PRO A 1 175 ? -79.325 4.127 59.942 1.00 58.75 175 PRO A C 1
ATOM 1444 O O . PRO A 1 175 ? -80.140 4.254 60.846 1.00 58.75 175 PRO A O 1
ATOM 1447 N N . ASP A 1 176 ? -79.333 4.972 58.892 1.00 32.38 176 ASP A N 1
ATOM 1448 C CA . ASP A 1 176 ? -80.595 5.592 58.418 1.00 32.38 176 ASP A CA 1
ATOM 1449 C C . ASP A 1 176 ? -80.541 6.106 56.957 1.00 32.38 176 ASP A C 1
ATOM 1451 O O . ASP A 1 176 ? -79.476 6.276 56.366 1.00 32.38 176 ASP A O 1
ATOM 1455 N N . ASN A 1 177 ? -81.741 6.278 56.408 1.00 36.34 177 ASN A N 1
ATOM 1456 C CA . ASN A 1 177 ? -82.218 6.381 55.030 1.00 36.34 177 ASN A CA 1
ATOM 1457 C C . ASN A 1 177 ? -81.790 7.573 54.139 1.00 36.34 177 ASN A C 1
ATOM 1459 O O . ASN A 1 177 ? -81.478 8.665 54.598 1.00 36.34 177 ASN A O 1
ATOM 1463 N N . ASN A 1 178 ? -82.046 7.329 52.842 1.00 38.84 178 ASN A N 1
ATOM 1464 C CA . ASN A 1 178 ? -82.580 8.213 51.788 1.00 38.84 178 ASN A CA 1
ATOM 1465 C C . ASN A 1 178 ? -81.690 9.181 50.976 1.00 38.84 178 ASN A C 1
ATOM 1467 O O . ASN A 1 178 ? -81.095 10.123 51.478 1.00 38.84 178 ASN A O 1
ATOM 1471 N N . GLU A 1 179 ? -81.757 8.932 49.657 1.00 37.88 179 GLU A N 1
ATOM 1472 C CA . GLU A 1 179 ? -81.952 9.857 48.525 1.00 37.88 179 GLU A CA 1
ATOM 1473 C C . GLU A 1 179 ? -81.147 11.169 48.433 1.00 37.88 179 GLU A C 1
ATOM 1475 O O . GLU A 1 179 ? -81.419 12.146 49.119 1.00 37.88 179 GLU A O 1
ATOM 1480 N N . SER A 1 180 ? -80.305 11.276 47.395 1.00 40.56 180 SER A N 1
ATOM 1481 C CA . SER A 1 180 ? -80.613 11.966 46.116 1.00 40.56 180 SER A CA 1
ATOM 1482 C C . SER A 1 180 ? -79.412 12.691 45.474 1.00 40.56 180 SER A C 1
ATOM 1484 O O . SER A 1 180 ? -78.581 13.285 46.146 1.00 40.56 180 SER A O 1
ATOM 1486 N N . LEU A 1 181 ? -79.389 12.571 44.138 1.00 39.91 181 LEU A N 1
ATOM 1487 C CA . LEU A 1 181 ? -78.940 13.468 43.059 1.00 39.91 181 LEU A CA 1
ATOM 1488 C C . LEU A 1 181 ? -77.628 14.294 43.094 1.00 39.91 181 LEU A C 1
ATOM 1490 O O . LEU A 1 181 ? -77.219 14.893 44.074 1.00 39.91 181 LEU A O 1
ATOM 1494 N N . GLU A 1 182 ? -77.127 14.445 41.860 1.00 35.66 182 GLU A N 1
ATOM 1495 C CA . GLU A 1 182 ? -76.345 15.561 41.298 1.00 35.66 182 GLU A CA 1
ATOM 1496 C C . GLU A 1 182 ? -74.806 15.563 41.377 1.00 35.66 182 GLU A C 1
ATOM 1498 O O . GLU A 1 182 ? -74.147 16.107 42.255 1.00 35.66 182 GLU A O 1
ATOM 1503 N N . GLN A 1 183 ? -74.228 15.005 40.308 1.00 46.91 183 GLN A N 1
ATOM 1504 C CA . GLN A 1 183 ? -73.372 15.709 39.342 1.00 46.91 183 GLN A CA 1
ATOM 1505 C C . GLN A 1 183 ? -73.036 17.181 39.666 1.00 46.91 183 GLN A C 1
ATOM 1507 O O . GLN A 1 183 ? -73.858 18.047 39.403 1.00 46.91 183 GLN A O 1
ATOM 1512 N N . ILE A 1 184 ? -71.781 17.491 40.035 1.00 40.31 184 ILE A N 1
ATOM 1513 C CA . ILE A 1 184 ? -71.172 18.803 39.740 1.00 40.31 184 ILE A CA 1
ATOM 1514 C C . ILE A 1 184 ? -69.708 18.657 39.297 1.00 40.31 184 ILE A C 1
ATOM 1516 O O . ILE A 1 184 ? -68.857 18.035 39.929 1.00 40.31 184 ILE A O 1
ATOM 1520 N N . VAL A 1 185 ? -69.476 19.293 38.156 1.00 39.94 185 VAL A N 1
ATOM 1521 C CA . VAL A 1 185 ? -68.245 19.579 37.431 1.00 39.94 185 VAL A CA 1
ATOM 1522 C C . VAL A 1 185 ? -67.222 20.367 38.263 1.00 39.94 185 VAL A C 1
ATOM 1524 O O . VAL A 1 185 ? -67.553 21.368 38.883 1.00 39.94 185 VAL A O 1
ATOM 1527 N N . GLY A 1 186 ? -65.948 19.994 38.113 1.00 38.75 186 GLY A N 1
ATOM 1528 C CA . GLY A 1 186 ? -64.829 20.932 37.973 1.00 38.75 186 GLY A CA 1
ATOM 1529 C C . GLY A 1 186 ? -64.280 21.620 39.227 1.00 38.75 186 GLY A C 1
ATOM 1530 O O . GLY A 1 186 ? -64.879 22.537 39.779 1.00 38.75 186 GLY A O 1
ATOM 1531 N N . ARG A 1 187 ? -63.006 21.343 39.541 1.00 36.66 187 ARG A N 1
ATOM 1532 C CA . ARG A 1 187 ? -62.125 22.364 40.126 1.00 36.66 187 ARG A CA 1
ATOM 1533 C C . ARG A 1 187 ? -60.660 22.139 39.755 1.00 36.66 187 ARG A C 1
ATOM 1535 O O . ARG A 1 187 ? -60.074 21.104 40.049 1.00 36.66 187 ARG A O 1
ATOM 1542 N N . LYS A 1 188 ? -60.095 23.155 39.098 1.00 45.03 188 LYS A N 1
ATOM 1543 C CA . LYS A 1 188 ? -58.660 23.383 38.888 1.00 45.03 188 LYS A CA 1
ATOM 1544 C C . LYS A 1 188 ? -57.919 23.506 40.228 1.00 45.03 188 LYS A C 1
ATOM 1546 O O . LYS A 1 188 ? -58.410 24.186 41.123 1.00 45.03 188 LYS A O 1
ATOM 1551 N N . SER A 1 189 ? -56.687 23.006 40.274 1.00 40.28 189 SER A N 1
ATOM 1552 C CA . SER A 1 189 ? -55.535 23.620 40.963 1.00 40.28 189 SER A CA 1
ATOM 1553 C C . SER A 1 189 ? -54.283 23.003 40.328 1.00 40.28 189 SER A C 1
ATOM 1555 O O . SER A 1 189 ? -54.138 21.790 40.355 1.00 40.28 189 SER A O 1
ATOM 1557 N N . ASN A 1 190 ? -53.493 23.691 39.502 1.00 36.28 190 ASN A N 1
ATOM 1558 C CA . ASN A 1 190 ? -52.617 24.835 39.778 1.00 36.28 190 ASN A CA 1
ATOM 1559 C C . ASN A 1 190 ? -51.582 24.519 40.870 1.00 36.28 190 ASN A C 1
ATOM 1561 O O . ASN A 1 190 ? -51.961 24.279 42.016 1.00 36.28 190 ASN A O 1
ATOM 1565 N N . GLY A 1 191 ? -50.297 24.515 40.501 1.00 33.16 191 GLY A N 1
ATOM 1566 C CA . GLY A 1 191 ? -49.203 24.191 41.420 1.00 33.16 191 GLY A CA 1
ATOM 1567 C C . GLY A 1 191 ? -47.861 23.929 40.741 1.00 33.16 191 GLY A C 1
ATOM 1568 O O . GLY A 1 191 ? -47.350 22.820 40.776 1.00 33.16 191 GLY A O 1
ATOM 1569 N N . ASN A 1 192 ? -47.329 24.969 40.111 1.00 41.84 192 ASN A N 1
ATOM 1570 C CA . ASN A 1 192 ? -45.948 25.146 39.670 1.00 41.84 192 ASN A CA 1
ATOM 1571 C C . ASN A 1 192 ? -44.910 24.708 40.732 1.00 41.84 192 ASN A C 1
ATOM 1573 O O . ASN A 1 192 ? -45.024 25.141 41.875 1.00 41.84 192 ASN A O 1
ATOM 1577 N N . ASN A 1 193 ? -43.886 23.931 40.356 1.00 37.69 193 ASN A N 1
ATOM 1578 C CA . ASN A 1 193 ? -42.484 24.198 40.716 1.00 37.69 193 ASN A CA 1
ATOM 1579 C C . ASN A 1 193 ? -41.544 23.153 40.110 1.00 37.69 193 ASN A C 1
ATOM 1581 O O . ASN A 1 193 ? -41.719 21.949 40.282 1.00 37.69 193 ASN A O 1
ATOM 1585 N N . GLY A 1 194 ? -40.547 23.647 39.379 1.00 39.59 194 GLY A N 1
ATOM 1586 C CA . GLY A 1 194 ? -39.542 22.829 38.726 1.00 39.59 194 GLY A CA 1
ATOM 1587 C C . GLY A 1 194 ? -38.572 22.161 39.693 1.00 39.59 194 GLY A C 1
ATOM 1588 O O . GLY A 1 194 ? -38.366 22.605 40.818 1.00 39.59 194 GLY A O 1
ATOM 1589 N N . ASN A 1 195 ? -37.879 21.151 39.180 1.00 35.03 195 ASN A N 1
ATOM 1590 C CA . ASN A 1 195 ? -36.445 21.109 39.378 1.00 35.03 195 ASN A CA 1
ATOM 1591 C C . ASN A 1 195 ? -35.768 20.412 38.204 1.00 35.03 195 ASN A C 1
ATOM 1593 O O . ASN A 1 195 ? -36.071 19.281 37.839 1.00 35.03 195 ASN A O 1
ATOM 1597 N N . LYS A 1 196 ? -34.844 21.160 37.614 1.00 44.25 196 LYS A N 1
ATOM 1598 C CA . LYS A 1 196 ? -33.829 20.696 36.686 1.00 44.25 196 LYS A CA 1
ATOM 1599 C C . LYS A 1 196 ? -32.918 19.761 37.490 1.00 44.25 196 LYS A C 1
ATOM 1601 O O . LYS A 1 196 ? -32.315 20.192 38.467 1.00 44.25 196 LYS A O 1
ATOM 1606 N N . SER A 1 197 ? -32.817 18.499 37.104 1.00 36.06 197 SER A N 1
ATOM 1607 C CA . SER A 1 197 ? -31.659 17.676 37.450 1.00 36.06 197 SER A CA 1
ATOM 1608 C C . SER A 1 197 ? -31.106 17.119 36.155 1.00 36.06 197 SER A C 1
ATOM 1610 O O . SER A 1 197 ? -31.626 16.164 35.588 1.00 36.06 197 SER A O 1
ATOM 1612 N N . GLN A 1 198 ? -30.075 17.813 35.670 1.00 39.44 198 GLN A N 1
ATOM 1613 C CA . GLN A 1 198 ? -29.006 17.202 34.896 1.00 39.44 198 GLN A CA 1
ATOM 1614 C C . GLN A 1 198 ? -28.521 15.993 35.690 1.00 39.44 198 GLN A C 1
ATOM 1616 O O . GLN A 1 198 ? -27.941 16.145 36.762 1.00 39.44 198 GLN A O 1
ATOM 1621 N N . VAL A 1 199 ? -28.810 14.804 35.179 1.00 34.59 199 VAL A N 1
ATOM 1622 C CA . VAL A 1 199 ? -28.054 13.612 35.534 1.00 34.59 199 VAL A CA 1
ATOM 1623 C C . VAL A 1 199 ? -26.947 13.538 34.499 1.00 34.59 199 VAL A C 1
ATOM 1625 O O . VAL A 1 199 ? -27.156 13.093 33.371 1.00 34.59 199 VAL A O 1
ATOM 1628 N N . ASP A 1 200 ? -25.786 14.060 34.886 1.00 39.69 200 ASP A N 1
ATOM 1629 C CA . ASP A 1 200 ? -24.520 13.716 34.258 1.00 39.69 200 ASP A CA 1
ATOM 1630 C C . ASP A 1 200 ? -24.374 12.198 34.364 1.00 39.69 200 ASP A C 1
ATOM 1632 O O . ASP A 1 200 ? -24.088 11.650 35.428 1.00 39.69 200 ASP A O 1
ATOM 1636 N N . THR A 1 201 ? -24.642 11.506 33.261 1.00 36.81 201 THR A N 1
ATOM 1637 C CA . THR A 1 201 ? -24.251 10.109 33.122 1.00 36.81 201 THR A CA 1
ATOM 1638 C C . THR A 1 201 ? -22.906 10.132 32.421 1.00 36.81 201 THR A C 1
ATOM 1640 O O . THR A 1 201 ? -22.830 10.357 31.213 1.00 36.81 201 THR A O 1
ATOM 1643 N N . GLU A 1 202 ? -21.838 9.962 33.202 1.00 38.84 202 GLU A N 1
ATOM 1644 C CA . GLU A 1 202 ? -20.533 9.553 32.694 1.00 38.84 202 GLU A CA 1
ATOM 1645 C C . GLU A 1 202 ? -20.733 8.274 31.871 1.00 38.84 202 GLU A C 1
ATOM 1647 O O . GLU A 1 202 ? -20.840 7.169 32.405 1.00 38.84 202 GLU A O 1
ATOM 1652 N N . ILE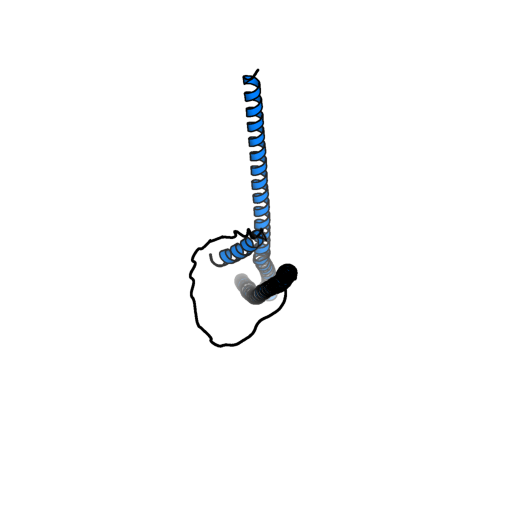 A 1 203 ? -20.811 8.426 30.548 1.00 36.09 203 ILE A N 1
ATOM 1653 C CA . ILE A 1 203 ? -20.631 7.314 29.625 1.00 36.09 203 ILE A CA 1
ATOM 1654 C C . ILE A 1 203 ? -19.160 6.937 29.737 1.00 36.09 203 ILE A C 1
ATOM 1656 O O . ILE A 1 203 ? -18.263 7.647 29.276 1.00 36.09 203 ILE A O 1
ATOM 1660 N N . GLY A 1 204 ? -18.944 5.829 30.440 1.00 34.91 204 GLY A N 1
ATOM 1661 C CA . GLY A 1 204 ? -17.662 5.176 30.580 1.00 34.91 204 GLY A CA 1
ATOM 1662 C C . GLY A 1 204 ? -16.975 5.021 29.229 1.00 34.91 204 GLY A C 1
ATOM 1663 O O . GLY A 1 204 ? -17.583 4.650 28.227 1.00 34.91 204 GLY A O 1
ATOM 1664 N N . ASN A 1 205 ? -15.683 5.333 29.254 1.00 43.19 205 ASN A N 1
ATOM 1665 C CA . ASN A 1 205 ? -14.717 5.136 28.189 1.00 43.19 205 ASN A CA 1
ATOM 1666 C C . ASN A 1 205 ? -14.882 3.762 27.525 1.00 43.19 205 ASN A C 1
ATOM 1668 O O . ASN A 1 205 ? -14.428 2.755 28.066 1.00 43.19 205 ASN A O 1
ATOM 1672 N N . ILE A 1 206 ? -15.468 3.746 26.333 1.00 40.22 206 ILE A N 1
ATOM 1673 C CA . ILE A 1 206 ? -15.246 2.692 25.351 1.00 40.22 206 ILE A CA 1
ATOM 1674 C C . ILE A 1 206 ? -14.684 3.400 24.116 1.00 40.22 206 ILE A C 1
ATOM 1676 O O . ILE A 1 206 ? -15.373 4.133 23.415 1.00 40.22 206 ILE A O 1
ATOM 1680 N N . ASP A 1 207 ? -13.369 3.245 23.983 1.00 46.47 207 ASP A N 1
ATOM 1681 C CA . ASP A 1 207 ? -12.536 3.418 22.796 1.00 46.47 207 ASP A CA 1
ATOM 1682 C C . ASP A 1 207 ? -12.518 4.786 22.088 1.00 46.47 207 ASP A C 1
ATOM 1684 O O . ASP A 1 207 ? -12.953 4.957 20.952 1.00 46.47 207 ASP A O 1
ATOM 1688 N N . LYS A 1 208 ? -11.833 5.756 22.711 1.00 45.69 208 LYS A N 1
ATOM 1689 C CA . LYS A 1 208 ? -11.253 6.902 21.979 1.00 45.69 208 LYS A CA 1
ATOM 1690 C C . LYS A 1 208 ? -10.149 6.489 20.991 1.00 45.69 208 LYS A C 1
ATOM 1692 O O . LYS A 1 208 ? -9.922 7.193 20.016 1.00 45.69 208 LYS A O 1
ATOM 1697 N N . ASP A 1 209 ? -9.505 5.338 21.197 1.00 47.50 209 ASP A N 1
ATOM 1698 C CA . ASP A 1 209 ? -8.392 4.883 20.351 1.00 47.50 209 ASP A CA 1
ATOM 1699 C C . ASP A 1 209 ? -8.833 4.340 18.974 1.00 47.50 209 ASP A C 1
ATOM 1701 O O . ASP A 1 209 ? -8.012 4.289 18.063 1.00 47.50 209 ASP A O 1
ATOM 1705 N N . THR A 1 210 ? -10.094 3.937 18.772 1.00 47.31 210 THR A N 1
ATOM 1706 C CA . THR A 1 210 ? -10.590 3.481 17.452 1.00 47.31 210 THR A CA 1
ATOM 1707 C C . THR A 1 210 ? -11.142 4.617 16.598 1.00 47.31 210 THR A C 1
ATOM 1709 O O . THR A 1 210 ? -10.962 4.587 15.379 1.00 47.31 210 THR A O 1
ATOM 1712 N N . ASN A 1 211 ? -11.747 5.638 17.212 1.00 50.88 211 ASN A N 1
ATOM 1713 C CA . ASN A 1 211 ? -12.225 6.818 16.485 1.00 50.88 211 ASN A CA 1
ATOM 1714 C C . ASN A 1 211 ? -11.069 7.678 15.950 1.00 50.88 211 ASN A C 1
ATOM 1716 O O . ASN A 1 211 ? -11.132 8.100 14.797 1.00 50.88 211 ASN A O 1
ATOM 1720 N N . ASP A 1 212 ? -9.974 7.821 16.707 1.00 51.56 212 ASP A N 1
ATOM 1721 C CA . ASP A 1 212 ? -8.787 8.563 16.252 1.00 51.56 212 ASP A CA 1
ATOM 1722 C C . ASP A 1 212 ? -8.151 7.938 14.990 1.00 51.56 212 ASP A C 1
ATOM 1724 O O . ASP A 1 212 ? -7.683 8.655 14.109 1.00 51.56 212 ASP A O 1
ATOM 1728 N N . TYR A 1 213 ? -8.173 6.604 14.839 1.00 51.41 213 TYR A N 1
ATOM 1729 C CA . TYR A 1 213 ? -7.618 5.935 13.649 1.00 51.41 213 TYR A CA 1
ATOM 1730 C C . TYR A 1 213 ? -8.458 6.147 12.385 1.00 51.41 213 TYR A C 1
ATOM 1732 O O . TYR A 1 213 ? -7.902 6.207 11.287 1.00 51.41 213 TYR A O 1
ATOM 1740 N N . LEU A 1 214 ? -9.783 6.222 12.521 1.00 52.19 214 LEU A N 1
ATOM 1741 C CA . LEU A 1 214 ? -10.685 6.454 11.392 1.00 52.19 214 LEU A CA 1
ATOM 1742 C C . LEU A 1 214 ? -10.669 7.926 10.966 1.00 52.19 214 LEU A C 1
ATOM 1744 O O . LEU A 1 214 ? -10.647 8.198 9.766 1.00 52.19 214 LEU A O 1
ATOM 1748 N N . GLU A 1 215 ? -10.593 8.860 11.918 1.00 59.50 215 GLU A N 1
ATOM 1749 C CA . GLU A 1 215 ? -10.415 10.286 11.621 1.00 59.50 215 GLU A CA 1
ATOM 1750 C C . GLU A 1 215 ? -9.043 10.596 11.003 1.00 59.50 215 GLU A C 1
ATOM 1752 O O . GLU A 1 215 ? -8.968 11.388 10.062 1.00 59.50 215 GLU A O 1
ATOM 1757 N N . GLU A 1 216 ? -7.961 9.946 11.451 1.00 60.34 216 GLU A N 1
ATOM 1758 C CA . GLU A 1 216 ? -6.623 10.131 10.864 1.00 60.34 216 GLU A CA 1
ATOM 1759 C C . GLU A 1 216 ? -6.549 9.582 9.423 1.00 60.34 216 GLU A C 1
ATOM 1761 O O . GLU A 1 216 ? -5.935 10.201 8.551 1.00 60.34 216 GLU A O 1
ATOM 1766 N N . LEU A 1 217 ? -7.234 8.467 9.131 1.00 55.47 217 LEU A N 1
ATOM 1767 C CA . LEU A 1 217 ? -7.360 7.922 7.772 1.00 55.47 217 LEU A CA 1
ATOM 1768 C C . LEU A 1 217 ? -8.154 8.855 6.848 1.00 55.47 217 LEU A C 1
ATOM 1770 O O . LEU A 1 217 ? -7.691 9.132 5.741 1.00 55.47 217 LEU A O 1
ATOM 1774 N N . LEU A 1 218 ? -9.291 9.375 7.318 1.00 57.44 218 LEU A N 1
ATOM 1775 C CA . LEU A 1 218 ? -10.136 10.304 6.563 1.00 57.44 218 LEU A CA 1
ATOM 1776 C C . LEU A 1 218 ? -9.421 11.630 6.278 1.00 57.44 218 LEU A C 1
ATOM 1778 O O . LEU A 1 218 ? -9.433 12.086 5.141 1.00 57.44 218 LEU A O 1
ATOM 1782 N N . ASN A 1 219 ? -8.729 12.221 7.252 1.00 57.91 219 ASN A N 1
ATOM 1783 C CA . ASN A 1 219 ? -8.051 13.505 7.041 1.00 57.91 219 ASN A CA 1
ATOM 1784 C C . ASN A 1 219 ? -6.777 13.392 6.184 1.00 57.91 219 ASN A C 1
ATOM 1786 O O . ASN A 1 219 ? -6.397 14.359 5.529 1.00 57.91 219 ASN A O 1
ATOM 1790 N N . SER A 1 220 ? -6.138 12.217 6.118 1.00 52.22 220 SER A N 1
ATOM 1791 C CA . SER A 1 220 ? -4.947 12.012 5.277 1.00 52.22 220 SER A CA 1
ATOM 1792 C C . SER A 1 220 ? -5.241 11.835 3.778 1.00 52.22 220 SER A C 1
ATOM 1794 O O . SER A 1 220 ? -4.335 12.016 2.961 1.00 52.22 220 SER A O 1
ATOM 1796 N N . GLU A 1 221 ? -6.484 11.504 3.399 1.00 49.25 221 GLU A N 1
ATOM 1797 C CA . GLU A 1 221 ? -6.900 11.378 1.991 1.00 49.25 221 GLU A CA 1
ATOM 1798 C C . GLU A 1 221 ? -7.415 12.692 1.377 1.00 49.25 221 GLU A C 1
ATOM 1800 O O . GLU A 1 221 ? -7.465 12.792 0.153 1.00 49.25 221 GLU A O 1
ATOM 1805 N N . PHE A 1 222 ? -7.728 13.714 2.184 1.00 45.16 222 PHE A N 1
ATOM 1806 C CA . PHE A 1 222 ? -8.234 15.012 1.703 1.00 45.16 222 PHE A CA 1
ATOM 1807 C C . PHE A 1 222 ? -7.177 16.136 1.626 1.00 45.16 222 PHE A C 1
ATOM 1809 O O . PHE A 1 222 ? -7.489 17.219 1.136 1.00 45.16 222 PHE A O 1
ATOM 1816 N N . GLU A 1 223 ? -5.928 15.897 2.048 1.00 42.31 223 GLU A N 1
ATOM 1817 C CA . GLU A 1 223 ? -4.813 16.870 1.968 1.00 42.31 223 GLU A CA 1
ATOM 1818 C C . GLU A 1 223 ? -3.833 16.639 0.790 1.00 42.31 223 GLU A C 1
ATOM 1820 O O . GLU A 1 223 ? -2.675 17.064 0.827 1.00 42.31 223 GLU A O 1
ATOM 1825 N N . LYS A 1 224 ? -4.271 15.997 -0.296 1.00 38.47 224 LYS A N 1
ATOM 1826 C CA . LYS A 1 224 ? -3.516 15.948 -1.563 1.00 38.47 224 LYS A CA 1
ATOM 1827 C C . LYS A 1 224 ? -4.356 16.413 -2.735 1.00 38.47 224 LYS A C 1
ATOM 1829 O O . LYS A 1 224 ? -3.739 16.995 -3.655 1.00 38.47 224 LYS A O 1
#

Secondary structure (DSSP, 8-state):
-HHHHHHHHHHHHHHHHHHHHHHHHHHHHHHHHHHHHHHHHHHHHHHHHHHHHHHHHHHHHHHHHHHHHHIIIIIS---HHHHHHHHHHHHHHHHHHHHHHHHHHHHHHHHHHHHHHHHHHHHHHHHHHHHHHHHHHHHHHHHHHHHHHHHHHHHHHHHHHHHHHHHHTTSS-----------------------------------HHHHHHHHHHHHHHS--